Protein AF-A0A959M1G7-F1 (afdb_monomer_lite)

Sequence (359 aa):
MGYHQYTKCTSPANFIGSAAAQAIIGAAIGALPLVLGLVFGSLALGPGALAAMLIPVGALIAYCRWWLFDRLICLGQGKDVCTVGRLISVEPPDDKSGLDAFDTDYSINILLAPNDVGATQAEVEADGIQGHLIKNQQEIIDLGLDFSGYTAKIKEGEPDSAVIHAEFEGGGVFKLLQVALALLGYLTAALIAATIICAIPVVGWIACLIVSLIFAAIGFGILAMGMNNALKDTGNPNHVNANLGTLEVGKDLLVTKGTWVFDSAHSGYNEIHPVKHCQRIGKWSGSWQAAFDSIVDLVPANVTVDAAIFQKFWCDAIASAESPETQVNIKRPENQWVIHPVIDGCEPKEVEEPPPVPK

Foldseek 3Di:
DDADAQADADELVPAPDPVVLVVLVVQLLVLPVQLVCLLPPDPDFFLRSLVSNLSNLVSLLSNLCCVRYRQKYFDPNQDKDKFWFAWFDWDALCPDDDPSLLQQKTKTWGQGPPDDFQADLVRLLPPVACSVLWDDDPSCVVSVAFADADWGHLDPPTHIHGTAMAIRGWCLSVLLSVLSVVLSVLSVVLSVVLVVLCPDPPRSVVVRRVSNSVSSVVSVVSNVVSNVVSSPGHGDVCSLPVPQPDDDHRWFIKMWMATWIWGRPDSITIHGPHTNHMHGQGTDPPHVVVSQVVCCVVDPVPDDRDSNNSSCVVVVVVCVCPDPVNVVVCPAPLNVDPDDCVVSPSDRDDDPDPPDDDD

Radius of gyration: 26.82 Å; chains: 1; bounding box: 85×36×71 Å

pLDDT: mean 91.09, std 9.15, range [50.47, 98.75]

Structure (mmCIF, N/CA/C/O backbone):
data_AF-A0A959M1G7-F1
#
_entry.id   AF-A0A959M1G7-F1
#
loop_
_atom_site.group_PDB
_atom_site.id
_atom_site.type_symbol
_atom_site.label_atom_id
_atom_site.label_alt_id
_atom_site.label_comp_id
_atom_site.label_asym_id
_atom_site.label_entity_id
_atom_site.label_seq_id
_atom_site.pdbx_PDB_ins_code
_atom_site.Cartn_x
_atom_site.Cartn_y
_atom_site.Cartn_z
_atom_site.occupancy
_atom_site.B_iso_or_equiv
_atom_site.auth_seq_id
_atom_site.auth_comp_id
_atom_site.auth_asym_id
_atom_site.auth_atom_id
_atom_site.pdbx_PDB_model_num
ATOM 1 N N . MET A 1 1 ? -19.322 1.351 -5.635 1.00 53.75 1 MET A N 1
ATOM 2 C CA . MET A 1 1 ? -18.020 1.740 -5.057 1.00 53.75 1 MET A CA 1
ATOM 3 C C . MET A 1 1 ? -16.943 1.035 -5.858 1.00 53.75 1 MET A C 1
ATOM 5 O O . MET A 1 1 ? -17.166 -0.113 -6.226 1.00 53.75 1 MET A O 1
ATOM 9 N N . GLY A 1 2 ? -15.869 1.730 -6.226 1.00 80.75 2 GLY A N 1
ATOM 10 C CA . GLY A 1 2 ? -14.781 1.159 -7.017 1.00 80.75 2 GLY A CA 1
ATOM 11 C C . GLY A 1 2 ? -13.459 1.537 -6.376 1.00 80.75 2 GLY A C 1
ATOM 12 O O . GLY A 1 2 ? -13.138 2.711 -6.313 1.00 80.75 2 GLY A O 1
ATOM 13 N N . TYR A 1 3 ? -12.719 0.559 -5.874 1.00 91.06 3 TYR A N 1
ATOM 14 C CA . TYR A 1 3 ? -11.354 0.773 -5.408 1.00 91.06 3 TYR A CA 1
ATOM 15 C C . TYR A 1 3 ? -10.381 0.546 -6.569 1.00 91.06 3 TYR A C 1
ATOM 17 O O . TYR A 1 3 ? -10.700 -0.160 -7.533 1.00 91.06 3 TYR A O 1
ATOM 25 N N . HIS A 1 4 ? -9.198 1.145 -6.486 1.00 93.62 4 HIS A N 1
ATOM 26 C CA . HIS A 1 4 ? -8.100 0.803 -7.381 1.00 93.62 4 HIS A CA 1
ATOM 27 C C . HIS A 1 4 ? -7.288 -0.335 -6.779 1.00 93.62 4 HIS A C 1
ATOM 29 O O . HIS A 1 4 ? -7.136 -0.410 -5.563 1.00 93.62 4 HIS A O 1
ATOM 35 N N . GLN A 1 5 ? -6.824 -1.235 -7.644 1.00 95.88 5 GLN A N 1
ATOM 36 C CA . GLN A 1 5 ? -5.892 -2.279 -7.262 1.00 95.88 5 GLN A CA 1
ATOM 37 C C . GLN A 1 5 ? -4.888 -2.524 -8.383 1.00 95.88 5 GLN A C 1
ATOM 39 O O . GLN A 1 5 ? -5.258 -2.995 -9.464 1.00 95.88 5 GLN A O 1
ATOM 44 N N . TYR A 1 6 ? -3.625 -2.227 -8.115 1.00 97.06 6 TYR A N 1
ATOM 45 C CA . TYR A 1 6 ? -2.488 -2.468 -8.996 1.00 97.06 6 TYR A CA 1
ATOM 46 C C . TYR A 1 6 ? -1.535 -3.511 -8.398 1.00 97.06 6 TYR A C 1
ATOM 48 O O . TYR A 1 6 ? -0.969 -4.312 -9.151 1.00 97.06 6 TYR A O 1
ATOM 56 N N . THR A 1 7 ? -1.413 -3.552 -7.072 1.00 96.94 7 THR A N 1
ATOM 57 C CA . THR A 1 7 ? -0.617 -4.503 -6.315 1.00 96.94 7 THR A CA 1
ATOM 58 C C . THR A 1 7 ? -1.352 -5.830 -6.145 1.00 96.94 7 THR A C 1
ATOM 60 O O . THR A 1 7 ? -2.587 -5.947 -6.134 1.00 96.94 7 THR A O 1
ATOM 63 N N . LYS A 1 8 ? -0.560 -6.892 -6.034 1.00 96.94 8 LYS A N 1
ATOM 64 C CA . LYS A 1 8 ? -1.006 -8.227 -5.659 1.00 96.94 8 LYS A CA 1
ATOM 65 C C . LYS A 1 8 ? -0.056 -8.765 -4.614 1.00 96.94 8 LYS A C 1
ATOM 67 O O . LYS A 1 8 ? 1.157 -8.662 -4.768 1.00 96.94 8 LYS A O 1
ATOM 72 N N . CYS A 1 9 ? -0.623 -9.390 -3.595 1.00 97.06 9 CYS A N 1
ATOM 73 C CA . CYS A 1 9 ? 0.179 -10.158 -2.671 1.00 97.06 9 CYS A CA 1
ATOM 74 C C . CYS A 1 9 ? 0.585 -11.499 -3.302 1.00 97.06 9 CYS A C 1
ATOM 76 O O . CYS A 1 9 ? -0.163 -12.097 -4.085 1.00 97.06 9 CYS A O 1
ATOM 78 N N . THR A 1 10 ? 1.774 -11.970 -2.947 1.00 97.12 10 THR A N 1
ATOM 79 C CA . THR A 1 10 ? 2.270 -13.302 -3.271 1.00 97.12 10 THR A CA 1
ATOM 80 C C . THR A 1 10 ? 1.987 -14.256 -2.116 1.00 97.12 10 THR A C 1
ATOM 82 O O . THR A 1 10 ? 1.961 -13.871 -0.946 1.00 97.12 10 THR A O 1
ATOM 85 N N . SER A 1 11 ? 1.747 -15.529 -2.418 1.00 96.94 11 SER A N 1
ATOM 86 C CA . SER A 1 11 ? 1.652 -16.543 -1.365 1.00 96.94 11 SER A CA 1
ATOM 87 C C . SER A 1 11 ? 3.016 -16.717 -0.688 1.00 96.94 11 SER A C 1
ATOM 89 O O . SER A 1 11 ? 4.015 -16.682 -1.411 1.00 96.94 11 SER A O 1
ATOM 91 N N . PRO A 1 12 ? 3.084 -17.052 0.613 1.00 95.38 12 PRO A N 1
ATOM 92 C CA . PRO A 1 12 ? 4.353 -17.292 1.308 1.00 95.38 12 PRO A CA 1
ATOM 93 C C . PRO A 1 12 ? 5.319 -18.218 0.547 1.00 95.38 12 PRO A C 1
ATOM 95 O O . PRO A 1 12 ? 6.496 -17.914 0.404 1.00 95.38 12 PRO A O 1
ATOM 98 N N . ALA A 1 13 ? 4.808 -19.296 -0.060 1.00 95.06 13 ALA A N 1
ATOM 99 C CA . ALA A 1 13 ? 5.610 -20.256 -0.829 1.00 95.06 13 ALA A CA 1
ATOM 100 C C . ALA A 1 13 ? 6.269 -19.693 -2.108 1.00 95.06 13 ALA A C 1
ATOM 102 O O . ALA A 1 13 ? 7.203 -20.298 -2.627 1.00 95.06 13 ALA A O 1
ATOM 103 N N . ASN A 1 14 ? 5.773 -18.569 -2.628 1.00 95.56 14 ASN A N 1
ATOM 104 C CA . ASN A 1 14 ? 6.262 -17.919 -3.846 1.00 95.56 14 ASN A CA 1
ATOM 105 C C . ASN A 1 14 ? 7.051 -16.636 -3.542 1.00 95.56 14 ASN A C 1
ATOM 107 O O . ASN A 1 14 ? 7.439 -15.925 -4.467 1.00 95.56 14 ASN A O 1
ATOM 111 N N . PHE A 1 15 ? 7.276 -16.317 -2.265 1.00 95.44 15 PHE A N 1
ATOM 112 C CA . PHE A 1 15 ? 8.037 -15.140 -1.882 1.00 95.44 15 PHE A CA 1
ATOM 113 C C . PHE A 1 15 ? 9.518 -15.314 -2.252 1.00 95.44 15 PHE A C 1
ATOM 115 O O . PHE A 1 15 ? 10.167 -16.281 -1.854 1.00 95.44 15 PHE A O 1
ATOM 122 N N . ILE A 1 16 ? 10.066 -14.370 -3.021 1.00 91.62 16 ILE A N 1
ATOM 123 C CA . ILE A 1 16 ? 11.418 -14.473 -3.601 1.00 91.62 16 ILE A CA 1
ATOM 124 C C . ILE A 1 16 ? 12.557 -14.209 -2.596 1.00 91.62 16 ILE A C 1
ATOM 126 O O . ILE A 1 16 ? 13.728 -14.391 -2.932 1.00 91.62 16 ILE A O 1
ATOM 130 N N . GLY A 1 17 ? 12.226 -13.794 -1.370 1.00 88.44 17 GLY A N 1
ATOM 131 C CA . GLY A 1 17 ? 13.183 -13.522 -0.300 1.00 88.44 17 GLY A CA 1
ATOM 132 C C . GLY A 1 17 ? 13.749 -12.096 -0.308 1.00 88.44 17 GLY A C 1
ATOM 133 O O . GLY A 1 17 ? 13.865 -11.440 -1.346 1.00 88.44 17 GLY A O 1
ATOM 134 N N . SER A 1 18 ? 14.170 -11.628 0.870 1.00 82.25 18 SER A N 1
ATOM 135 C CA . SER A 1 18 ? 14.711 -10.276 1.076 1.00 82.25 18 SER A CA 1
ATOM 136 C C . SER A 1 18 ? 16.016 -10.025 0.311 1.00 82.25 18 SER A C 1
ATOM 138 O O . SER A 1 18 ? 16.230 -8.933 -0.204 1.00 82.25 18 SER A O 1
ATOM 140 N N . ALA A 1 19 ? 16.875 -11.038 0.150 1.00 84.31 19 ALA A N 1
ATOM 141 C CA . ALA A 1 19 ? 18.127 -10.900 -0.599 1.00 84.31 19 ALA A CA 1
ATOM 142 C C . ALA A 1 19 ? 17.894 -10.578 -2.087 1.00 84.31 19 ALA A C 1
ATOM 144 O O . ALA A 1 19 ? 18.585 -9.730 -2.656 1.00 84.31 19 ALA A O 1
ATOM 145 N N . ALA A 1 20 ? 16.904 -11.225 -2.713 1.00 85.50 20 ALA A N 1
ATOM 146 C CA . ALA A 1 20 ? 16.527 -10.936 -4.093 1.00 85.50 20 ALA A CA 1
ATOM 147 C C . ALA A 1 20 ? 15.926 -9.528 -4.214 1.00 85.50 20 ALA A C 1
ATOM 149 O O . ALA A 1 20 ? 16.310 -8.781 -5.114 1.00 85.50 20 ALA A O 1
ATOM 150 N N . ALA A 1 21 ? 15.064 -9.137 -3.269 1.00 84.94 21 ALA A N 1
ATOM 151 C CA . ALA A 1 21 ? 14.509 -7.787 -3.196 1.00 84.94 21 ALA A CA 1
ATOM 152 C C . ALA A 1 21 ? 15.612 -6.717 -3.109 1.00 84.94 21 ALA A C 1
ATOM 154 O O . ALA A 1 21 ? 15.640 -5.792 -3.918 1.00 84.94 21 ALA A O 1
ATOM 155 N N . GLN A 1 22 ? 16.588 -6.883 -2.210 1.00 84.75 22 GLN A N 1
ATOM 156 C CA . GLN A 1 22 ? 17.703 -5.942 -2.052 1.00 84.75 22 GLN A CA 1
ATOM 157 C C . GLN A 1 22 ? 18.576 -5.842 -3.310 1.00 84.75 22 GLN A C 1
ATOM 159 O O . GLN A 1 22 ? 18.997 -4.748 -3.688 1.00 84.75 22 GLN A O 1
ATOM 164 N N . ALA A 1 23 ? 18.813 -6.958 -4.007 1.00 86.38 23 ALA A N 1
ATOM 165 C CA . ALA A 1 23 ? 19.526 -6.940 -5.284 1.00 86.38 23 ALA A CA 1
ATOM 166 C C . ALA A 1 23 ? 18.755 -6.159 -6.366 1.00 86.38 23 ALA A C 1
ATOM 168 O O . ALA A 1 23 ? 19.356 -5.388 -7.115 1.00 86.38 23 ALA A O 1
ATOM 169 N N . ILE A 1 24 ? 17.429 -6.325 -6.427 1.00 86.00 24 ILE A N 1
ATOM 170 C CA . ILE A 1 24 ? 16.551 -5.607 -7.360 1.00 86.00 24 ILE A CA 1
ATOM 171 C C . ILE A 1 24 ? 16.543 -4.101 -7.055 1.00 86.00 24 ILE A C 1
ATOM 173 O O . ILE A 1 24 ? 16.745 -3.292 -7.963 1.00 86.00 24 ILE A O 1
ATOM 177 N N . ILE A 1 25 ? 16.369 -3.723 -5.785 1.00 82.44 25 ILE A N 1
ATOM 178 C CA . ILE A 1 25 ? 16.374 -2.323 -5.334 1.00 82.44 25 ILE A CA 1
ATOM 179 C C . ILE A 1 25 ? 17.728 -1.675 -5.636 1.00 82.44 25 ILE A C 1
ATOM 181 O O . ILE A 1 25 ? 17.787 -0.622 -6.273 1.00 82.44 25 ILE A O 1
ATOM 185 N N . GLY A 1 26 ? 18.830 -2.328 -5.251 1.00 82.81 26 GLY A N 1
ATOM 186 C CA . GLY A 1 26 ? 20.182 -1.831 -5.502 1.00 82.81 26 GLY A CA 1
ATOM 187 C C . GLY A 1 26 ? 20.466 -1.620 -6.992 1.00 82.81 26 GLY A C 1
ATOM 188 O O . GLY A 1 26 ? 21.041 -0.598 -7.376 1.00 82.81 26 GLY A O 1
ATOM 189 N N . ALA A 1 27 ? 20.003 -2.537 -7.849 1.00 82.94 27 ALA A N 1
ATOM 190 C CA . ALA A 1 27 ? 20.113 -2.390 -9.297 1.00 82.94 27 ALA A CA 1
ATOM 191 C C . ALA A 1 27 ? 19.314 -1.185 -9.825 1.00 82.94 27 ALA A C 1
ATOM 193 O O . ALA A 1 27 ? 19.824 -0.445 -10.666 1.00 82.94 27 ALA A O 1
ATOM 194 N N . ALA A 1 28 ? 18.095 -0.953 -9.329 1.00 80.69 28 ALA A N 1
ATOM 195 C CA . ALA A 1 28 ? 17.258 0.172 -9.748 1.00 80.69 28 ALA A CA 1
ATOM 196 C C . ALA A 1 28 ? 17.811 1.534 -9.290 1.00 80.69 28 ALA A C 1
ATOM 198 O O . ALA A 1 28 ? 17.838 2.484 -10.076 1.00 80.69 28 ALA A O 1
ATOM 199 N N . ILE A 1 29 ? 18.325 1.626 -8.059 1.00 81.38 29 ILE A N 1
ATOM 200 C CA . ILE A 1 29 ? 18.968 2.846 -7.546 1.00 81.38 29 ILE A CA 1
ATOM 201 C C . ILE A 1 29 ? 20.219 3.179 -8.372 1.00 81.38 29 ILE A C 1
ATOM 203 O O . ILE A 1 29 ? 20.402 4.323 -8.787 1.00 81.38 29 ILE A O 1
ATOM 207 N N . GLY A 1 30 ? 21.064 2.182 -8.665 1.00 77.19 30 GLY A N 1
ATOM 208 C CA . GLY A 1 30 ? 22.265 2.373 -9.486 1.00 77.19 30 GLY A CA 1
ATOM 209 C C . GLY A 1 30 ? 21.969 2.690 -10.959 1.00 77.19 30 GLY A C 1
ATOM 210 O O . GLY A 1 30 ? 22.767 3.348 -11.626 1.00 77.19 30 GLY A O 1
ATOM 211 N N . ALA A 1 31 ? 20.814 2.258 -11.465 1.00 74.38 31 ALA A N 1
ATOM 212 C CA . ALA A 1 31 ? 20.396 2.415 -12.853 1.00 74.38 31 ALA A CA 1
ATOM 213 C C . ALA A 1 31 ? 20.058 3.865 -13.243 1.00 74.38 31 ALA A C 1
ATOM 215 O O . ALA A 1 31 ? 20.428 4.310 -14.332 1.00 74.38 31 ALA A O 1
ATOM 216 N N . LEU A 1 32 ? 19.381 4.615 -12.369 1.00 66.88 32 LEU A N 1
ATOM 217 C CA . LEU A 1 32 ? 18.901 5.978 -12.648 1.00 66.88 32 LEU A CA 1
ATOM 218 C C . LEU A 1 32 ? 20.031 6.975 -12.993 1.00 66.88 32 LEU A C 1
ATOM 220 O O . LEU A 1 32 ? 19.949 7.625 -14.042 1.00 66.88 32 LEU A O 1
ATOM 224 N N . PRO A 1 33 ? 21.123 7.070 -12.206 1.00 69.06 33 PRO A N 1
ATOM 225 C CA . PRO A 1 33 ? 22.275 7.903 -12.555 1.00 69.06 33 PRO A CA 1
ATOM 226 C C . PRO A 1 33 ? 22.983 7.440 -13.830 1.00 69.06 33 PRO A C 1
ATOM 228 O O . PRO A 1 33 ? 23.560 8.255 -14.545 1.00 69.06 33 PRO A O 1
ATOM 231 N N . LEU A 1 34 ? 22.934 6.139 -14.133 1.00 68.19 34 LEU A N 1
ATOM 232 C CA . LEU A 1 34 ? 23.585 5.537 -15.296 1.00 68.19 34 LEU A CA 1
ATOM 233 C C . LEU A 1 34 ? 22.878 5.915 -16.603 1.00 68.19 34 LEU A C 1
ATOM 235 O O . LEU A 1 34 ? 23.552 6.219 -17.582 1.00 68.19 34 LEU A O 1
ATOM 239 N N . VAL A 1 35 ? 21.541 5.993 -16.611 1.00 65.94 35 VAL A N 1
ATOM 240 C CA . VAL A 1 35 ? 20.778 6.522 -17.761 1.00 65.94 35 VAL A CA 1
ATOM 241 C C . VAL A 1 35 ? 21.189 7.963 -18.060 1.00 65.94 35 VAL A C 1
ATOM 243 O O . VAL A 1 35 ? 21.463 8.299 -19.209 1.00 65.94 35 VAL A O 1
ATOM 246 N N . LEU A 1 36 ? 21.289 8.803 -17.026 1.00 63.56 36 LEU A N 1
ATOM 247 C CA . LEU A 1 36 ? 21.729 10.193 -17.163 1.00 63.56 36 LEU A CA 1
ATOM 248 C C . LEU A 1 36 ? 23.192 10.272 -17.626 1.00 63.56 36 LEU A C 1
ATOM 250 O O . LEU A 1 36 ? 23.520 11.003 -18.559 1.00 63.56 36 LEU A O 1
ATOM 254 N N . GLY A 1 37 ? 24.069 9.470 -17.023 1.00 64.38 37 GLY A N 1
ATOM 255 C CA . GLY A 1 37 ? 25.490 9.414 -17.347 1.00 64.38 37 GLY A CA 1
ATOM 256 C C . GLY A 1 37 ? 25.788 8.901 -18.755 1.00 64.38 37 GLY A C 1
ATOM 257 O O . GLY A 1 37 ? 26.757 9.347 -19.348 1.00 64.38 37 GLY A O 1
ATOM 258 N N . LEU A 1 38 ? 24.966 8.021 -19.331 1.00 65.75 38 LEU A N 1
ATOM 259 C CA . LEU A 1 38 ? 25.161 7.501 -20.693 1.00 65.75 38 LEU A CA 1
ATOM 260 C C . LEU A 1 38 ? 24.710 8.477 -21.787 1.00 65.75 38 LEU A C 1
ATOM 262 O O . LEU A 1 38 ? 25.245 8.440 -22.892 1.00 65.75 38 LEU A O 1
ATOM 266 N N . VAL A 1 39 ? 23.753 9.361 -21.493 1.00 60.62 39 VAL A N 1
ATOM 267 C CA . VAL A 1 39 ? 23.307 10.398 -22.439 1.00 60.62 39 VAL A CA 1
ATOM 268 C C . VAL A 1 39 ? 24.328 11.539 -22.528 1.00 60.62 39 VAL A C 1
ATOM 270 O O . VAL A 1 39 ? 24.517 12.112 -23.601 1.00 60.62 39 VAL A O 1
ATOM 273 N N . PHE A 1 40 ? 25.012 11.853 -21.422 1.00 61.88 40 PHE A N 1
ATOM 274 C CA . PHE A 1 40 ? 25.916 13.009 -21.327 1.00 61.88 40 PHE A CA 1
ATOM 275 C C . PHE A 1 40 ? 27.406 12.653 -21.163 1.00 61.88 40 PHE A C 1
ATOM 277 O O . PHE A 1 40 ? 28.266 13.515 -21.342 1.00 61.88 40 PHE A O 1
ATOM 284 N N . GLY A 1 41 ? 27.731 11.401 -20.834 1.00 56.56 41 GLY A N 1
ATOM 285 C CA . GLY A 1 41 ? 29.079 10.888 -20.590 1.00 56.56 41 GLY A CA 1
ATOM 286 C C . GLY A 1 41 ? 29.572 10.012 -21.742 1.00 56.56 41 GLY A C 1
ATOM 287 O O . GLY A 1 41 ? 28.995 8.990 -22.091 1.00 56.56 41 GLY A O 1
ATOM 288 N N . SER A 1 42 ? 30.687 10.425 -22.325 1.00 52.47 42 SER A N 1
ATOM 289 C CA . SER A 1 42 ? 31.290 10.032 -23.604 1.00 52.47 42 SER A CA 1
ATOM 290 C C . SER A 1 42 ? 31.744 8.567 -23.800 1.00 52.47 42 SER A C 1
ATOM 292 O O . SER A 1 42 ? 32.527 8.308 -24.713 1.00 52.47 42 SER A O 1
ATOM 294 N N . LEU A 1 43 ? 31.309 7.595 -22.990 1.00 50.47 43 LEU A N 1
ATOM 295 C CA . LEU A 1 43 ? 31.913 6.247 -22.974 1.00 50.47 43 LEU A CA 1
ATOM 296 C C . LEU A 1 43 ? 31.294 5.232 -23.951 1.00 50.47 43 LEU A C 1
ATOM 298 O O . LEU A 1 43 ? 31.930 4.224 -24.253 1.00 50.47 43 LEU A O 1
ATOM 302 N N . ALA A 1 44 ? 30.112 5.503 -24.508 1.00 56.09 44 ALA A N 1
ATOM 303 C CA . ALA A 1 44 ? 29.539 4.716 -25.597 1.00 56.09 44 ALA A CA 1
ATOM 304 C C . ALA A 1 44 ? 28.945 5.662 -26.647 1.00 56.09 44 ALA A C 1
ATOM 306 O O . ALA A 1 44 ? 28.028 6.420 -26.357 1.00 56.09 44 ALA A O 1
ATOM 307 N N . LEU A 1 45 ? 29.475 5.643 -27.869 1.00 67.44 45 LEU A N 1
ATOM 308 C CA . LEU A 1 45 ? 28.909 6.374 -29.004 1.00 67.44 45 LEU A CA 1
ATOM 309 C C . LEU A 1 45 ? 28.173 5.396 -29.930 1.00 67.44 45 LEU A C 1
ATOM 311 O O . LEU A 1 45 ? 28.570 4.237 -30.072 1.00 67.44 45 LEU A O 1
ATOM 315 N N . GLY A 1 46 ? 27.099 5.860 -30.572 1.00 75.69 46 GLY A N 1
ATOM 316 C CA . GLY A 1 46 ? 26.314 5.048 -31.505 1.00 75.69 46 GLY A CA 1
ATOM 317 C C . GLY A 1 46 ? 25.428 3.989 -30.816 1.00 75.69 46 GLY A C 1
ATOM 318 O O . GLY A 1 46 ? 24.966 4.214 -29.696 1.00 75.69 46 GLY A O 1
ATOM 319 N N . PRO A 1 47 ? 25.187 2.822 -31.447 1.00 82.62 47 PRO A N 1
ATOM 320 C CA . PRO A 1 47 ? 24.251 1.805 -30.954 1.00 82.62 47 PRO A CA 1
ATOM 321 C C . PRO A 1 47 ? 24.615 1.241 -29.576 1.00 82.62 47 PRO A C 1
ATOM 323 O O . PRO A 1 47 ? 23.738 0.814 -28.830 1.00 82.62 47 PRO A O 1
ATOM 326 N N . GLY A 1 48 ? 25.900 1.281 -29.204 1.00 82.62 48 GLY A N 1
ATOM 327 C CA . GLY A 1 48 ? 26.360 0.861 -27.879 1.00 82.62 48 GLY A CA 1
ATOM 328 C C . GLY A 1 48 ? 25.723 1.665 -26.741 1.00 82.62 48 GLY A C 1
ATOM 329 O O . GLY A 1 48 ? 25.421 1.089 -25.701 1.00 82.62 48 GLY A O 1
ATOM 330 N N . ALA A 1 49 ? 25.444 2.958 -26.950 1.00 82.06 49 ALA A N 1
ATOM 331 C CA . ALA A 1 49 ? 24.766 3.795 -25.957 1.00 82.06 49 ALA A CA 1
ATOM 332 C C . ALA A 1 49 ? 23.321 3.334 -25.724 1.00 82.06 49 ALA A C 1
ATOM 334 O O . ALA A 1 49 ? 22.888 3.178 -24.585 1.00 82.06 49 ALA A O 1
ATOM 335 N N . LEU A 1 50 ? 22.593 3.045 -26.808 1.00 86.25 50 LEU A N 1
ATOM 336 C CA . LEU A 1 50 ? 21.217 2.548 -26.743 1.00 86.25 50 LEU A CA 1
ATOM 337 C C . LEU A 1 50 ? 21.154 1.174 -26.070 1.00 86.25 50 LEU A C 1
ATOM 339 O O . LEU A 1 50 ? 20.290 0.945 -25.229 1.00 86.25 50 LEU A O 1
ATOM 343 N N . ALA A 1 51 ? 22.099 0.283 -26.386 1.00 87.88 51 ALA A N 1
ATOM 344 C CA . ALA A 1 51 ? 22.204 -1.017 -25.729 1.00 87.88 51 ALA A CA 1
ATOM 345 C C . ALA A 1 51 ? 22.494 -0.873 -24.226 1.00 87.88 51 ALA A C 1
ATOM 347 O O . ALA A 1 51 ? 21.878 -1.556 -23.410 1.00 87.88 51 ALA A O 1
ATOM 348 N N . ALA A 1 52 ? 23.379 0.053 -23.848 1.00 85.25 52 ALA A N 1
ATOM 349 C CA . ALA A 1 52 ? 23.696 0.326 -22.451 1.00 85.25 52 ALA A CA 1
ATOM 350 C C . ALA A 1 52 ? 22.491 0.876 -21.664 1.00 85.25 52 ALA A C 1
ATOM 352 O O . ALA A 1 52 ? 22.353 0.552 -20.489 1.00 85.25 52 ALA A O 1
ATOM 353 N N . MET A 1 53 ? 21.584 1.629 -22.303 1.00 86.31 53 MET A N 1
ATOM 354 C CA . MET A 1 53 ? 20.336 2.104 -21.683 1.00 86.31 53 MET A CA 1
ATOM 355 C C . MET A 1 53 ? 19.308 0.989 -21.421 1.00 86.31 53 MET A C 1
ATOM 357 O O . MET A 1 53 ? 18.433 1.166 -20.577 1.00 86.31 53 MET A O 1
ATOM 361 N N . LEU A 1 54 ? 19.395 -0.171 -22.083 1.00 90.50 54 LEU A N 1
ATOM 362 C CA . LEU A 1 54 ? 18.466 -1.284 -21.831 1.00 90.50 54 LEU A CA 1
ATOM 363 C C . LEU A 1 54 ? 18.659 -1.899 -20.437 1.00 90.50 54 LEU A C 1
ATOM 365 O O . LEU A 1 54 ? 17.688 -2.333 -19.823 1.00 90.50 54 LEU A O 1
ATOM 369 N N . ILE A 1 55 ? 19.893 -1.905 -19.924 1.00 89.25 55 ILE A N 1
ATOM 370 C CA . ILE A 1 55 ? 20.236 -2.446 -18.600 1.00 89.25 55 ILE A CA 1
ATOM 371 C C . ILE A 1 55 ? 19.481 -1.714 -17.476 1.00 89.25 55 ILE A C 1
ATOM 373 O O . ILE A 1 55 ? 18.752 -2.373 -16.732 1.00 89.25 55 ILE A O 1
ATOM 377 N N . PRO A 1 56 ? 19.591 -0.377 -17.338 1.00 87.88 56 PRO A N 1
ATOM 378 C CA . PRO A 1 56 ? 18.882 0.343 -16.291 1.00 87.88 56 PRO A CA 1
ATOM 379 C C . PRO A 1 56 ? 17.357 0.295 -16.449 1.00 87.88 56 PRO A C 1
ATOM 381 O O . PRO A 1 56 ? 16.647 0.243 -15.448 1.00 87.88 56 PRO A O 1
ATOM 384 N N . VAL A 1 57 ? 16.835 0.241 -17.680 1.00 91.12 57 VAL A N 1
ATOM 385 C CA . VAL A 1 57 ? 15.392 0.048 -17.913 1.00 91.12 57 VAL A CA 1
ATOM 386 C C . VAL A 1 57 ? 14.937 -1.336 -17.449 1.00 91.12 57 VAL A C 1
ATOM 388 O O . VAL A 1 57 ? 13.894 -1.455 -16.811 1.00 91.12 57 VAL A O 1
ATOM 391 N N . GLY A 1 58 ? 15.731 -2.378 -17.704 1.00 93.62 58 GLY A N 1
ATOM 392 C CA . GLY A 1 58 ? 15.475 -3.722 -17.188 1.00 93.62 58 GLY A CA 1
ATOM 393 C C . GLY A 1 58 ? 15.459 -3.769 -15.658 1.00 93.62 58 GLY A C 1
ATOM 394 O O . GLY A 1 58 ? 14.552 -4.365 -15.080 1.00 93.62 58 GLY A O 1
ATOM 395 N N . ALA A 1 59 ? 16.405 -3.087 -15.003 1.00 91.25 59 ALA A N 1
ATOM 396 C CA . ALA A 1 59 ? 16.433 -2.965 -13.545 1.00 91.25 59 ALA A CA 1
ATOM 397 C C . ALA A 1 59 ? 15.188 -2.243 -13.000 1.00 91.25 59 ALA A C 1
ATOM 399 O O . ALA A 1 59 ? 14.578 -2.709 -12.041 1.00 91.25 59 ALA A O 1
ATOM 400 N N . LEU A 1 60 ? 14.758 -1.158 -13.654 1.00 91.25 60 LEU A N 1
ATOM 401 C CA . LEU A 1 60 ? 13.541 -0.432 -13.287 1.00 91.25 60 LEU A CA 1
ATOM 402 C C . LEU A 1 60 ? 12.280 -1.299 -13.431 1.00 91.25 60 LEU A C 1
ATOM 404 O O . LEU A 1 60 ? 11.424 -1.290 -12.549 1.00 91.25 60 LEU A O 1
ATOM 408 N N . ILE A 1 61 ? 12.172 -2.084 -14.510 1.00 95.19 61 ILE A N 1
ATOM 409 C CA . ILE A 1 61 ? 11.066 -3.036 -14.705 1.00 95.19 61 ILE A CA 1
ATOM 410 C C . ILE A 1 61 ? 11.069 -4.093 -13.600 1.00 95.19 61 ILE A C 1
ATOM 412 O O . ILE A 1 61 ? 10.009 -4.396 -13.055 1.00 95.19 61 ILE A O 1
ATOM 416 N N . ALA A 1 62 ? 12.236 -4.652 -13.268 1.00 94.69 62 ALA A N 1
ATOM 417 C CA . ALA A 1 62 ? 12.361 -5.637 -12.198 1.00 94.69 62 ALA A CA 1
ATOM 418 C C . ALA A 1 62 ? 11.909 -5.058 -10.850 1.00 94.69 62 ALA A C 1
ATOM 420 O O . ALA A 1 62 ? 11.119 -5.697 -10.161 1.00 94.69 62 ALA A O 1
ATOM 421 N N . TYR A 1 63 ? 12.326 -3.829 -10.528 1.00 94.38 63 TYR A N 1
ATOM 422 C CA . TYR A 1 63 ? 11.883 -3.117 -9.328 1.00 94.38 63 TYR A CA 1
ATOM 423 C C . TYR A 1 63 ? 10.371 -2.920 -9.294 1.00 94.38 63 TYR A C 1
ATOM 425 O O . TYR A 1 63 ? 9.733 -3.325 -8.327 1.00 94.38 63 TYR A O 1
ATOM 433 N N . CYS A 1 64 ? 9.773 -2.388 -10.364 1.00 95.88 64 CYS A N 1
ATOM 434 C CA . CYS A 1 64 ? 8.330 -2.157 -10.374 1.00 95.88 64 CYS A CA 1
ATOM 435 C C . CYS A 1 64 ? 7.543 -3.472 -10.278 1.00 95.88 64 CYS A C 1
ATOM 437 O O . CYS A 1 64 ? 6.499 -3.521 -9.639 1.00 95.88 64 CYS A O 1
ATOM 439 N N . ARG A 1 65 ? 8.026 -4.554 -10.904 1.00 96.69 65 ARG A N 1
ATOM 440 C CA . ARG A 1 65 ? 7.383 -5.871 -10.795 1.00 96.69 65 ARG A CA 1
ATOM 441 C C . ARG A 1 65 ? 7.475 -6.438 -9.385 1.00 96.69 65 ARG A C 1
ATOM 443 O O . ARG A 1 65 ? 6.467 -6.929 -8.895 1.00 96.69 65 ARG A O 1
ATOM 450 N N . TRP A 1 66 ? 8.647 -6.350 -8.759 1.00 95.50 66 TRP A N 1
ATOM 451 C CA . TRP A 1 66 ? 8.821 -6.770 -7.373 1.00 95.50 66 TRP A CA 1
ATOM 452 C C . TRP A 1 66 ? 7.871 -5.995 -6.454 1.00 95.50 66 TRP A C 1
ATOM 454 O O . TRP A 1 66 ? 7.099 -6.607 -5.720 1.00 95.50 66 TRP A O 1
ATOM 464 N N . TRP A 1 67 ? 7.854 -4.666 -6.573 1.00 95.12 67 TRP A N 1
ATOM 465 C CA . TRP A 1 67 ? 6.984 -3.792 -5.790 1.00 95.12 67 TRP A CA 1
ATOM 466 C C . TRP A 1 67 ? 5.504 -4.158 -5.938 1.00 95.12 67 TRP A C 1
ATOM 468 O O . TRP A 1 67 ? 4.791 -4.302 -4.951 1.00 95.12 67 TRP A O 1
ATOM 478 N N . LEU A 1 68 ? 5.043 -4.350 -7.178 1.00 96.50 68 LEU A N 1
ATOM 479 C CA . LEU A 1 68 ? 3.631 -4.595 -7.466 1.00 96.50 68 LEU A CA 1
ATOM 480 C C . LEU A 1 68 ? 3.179 -6.026 -7.160 1.00 96.50 68 LEU A C 1
ATOM 482 O O . LEU A 1 68 ? 1.992 -6.228 -6.933 1.00 96.50 68 LEU A O 1
ATOM 486 N N . PHE A 1 69 ? 4.057 -7.030 -7.220 1.00 96.69 69 PHE A N 1
ATOM 487 C CA . PHE A 1 69 ? 3.609 -8.431 -7.262 1.00 96.69 69 PHE A CA 1
ATOM 488 C C . PHE A 1 69 ? 4.295 -9.377 -6.273 1.00 96.69 69 PHE A C 1
ATOM 490 O O . PHE A 1 69 ? 3.774 -10.468 -6.057 1.00 96.69 69 PHE A O 1
ATOM 497 N N . ASP A 1 70 ? 5.429 -8.989 -5.689 1.00 95.12 70 ASP A N 1
ATOM 498 C CA . ASP A 1 70 ? 6.236 -9.878 -4.841 1.00 95.12 70 ASP A CA 1
ATOM 499 C C . ASP A 1 70 ? 6.526 -9.297 -3.448 1.00 95.12 70 ASP A C 1
ATOM 501 O O . ASP A 1 70 ? 6.834 -10.056 -2.531 1.00 95.12 70 ASP A O 1
ATOM 505 N N . ARG A 1 71 ? 6.431 -7.971 -3.273 1.00 94.88 71 ARG A N 1
ATOM 506 C CA . ARG A 1 71 ? 6.672 -7.275 -1.998 1.00 94.88 71 ARG A CA 1
ATOM 507 C C . ARG A 1 71 ? 5.685 -7.696 -0.910 1.00 94.88 71 ARG A C 1
ATOM 509 O O . ARG A 1 71 ? 6.091 -7.957 0.221 1.00 94.88 71 ARG A O 1
ATOM 516 N N . LEU A 1 72 ? 4.400 -7.727 -1.245 1.00 97.00 72 LEU A N 1
ATOM 517 C CA . LEU A 1 72 ? 3.331 -7.993 -0.288 1.00 97.00 72 LEU A CA 1
ATOM 518 C C . LEU A 1 72 ? 3.108 -9.498 -0.155 1.00 97.00 72 LEU A C 1
ATOM 520 O O . LEU A 1 72 ? 2.945 -10.188 -1.159 1.00 97.00 72 LEU A O 1
ATOM 524 N N . ILE A 1 73 ? 3.046 -10.015 1.068 1.00 97.75 73 ILE A N 1
ATOM 525 C CA . ILE A 1 73 ? 2.795 -11.437 1.334 1.00 97.75 73 ILE A CA 1
ATOM 526 C C . ILE A 1 73 ? 1.354 -11.605 1.804 1.00 97.75 73 ILE A C 1
ATOM 528 O O . ILE A 1 73 ? 0.915 -10.931 2.730 1.00 97.75 73 ILE A O 1
ATOM 532 N N . CYS A 1 74 ? 0.601 -12.502 1.168 1.00 98.06 74 CYS A N 1
ATOM 533 C CA . CYS A 1 74 ? -0.797 -12.724 1.518 1.00 98.06 74 CYS A CA 1
ATOM 534 C C . CYS A 1 74 ? -0.909 -13.377 2.901 1.00 98.06 74 CYS A C 1
ATOM 536 O O . CYS A 1 74 ? -0.441 -14.502 3.089 1.00 98.06 74 CYS A O 1
ATOM 538 N N . LEU A 1 75 ? -1.621 -12.730 3.822 1.00 97.19 75 LEU A N 1
ATOM 539 C CA . LEU A 1 75 ? -2.001 -13.307 5.110 1.00 97.19 75 LEU A CA 1
ATOM 540 C C . LEU A 1 75 ? -3.422 -13.866 5.027 1.00 97.19 75 LEU A C 1
ATOM 542 O O . LEU A 1 75 ? -4.222 -13.452 4.186 1.00 97.19 75 LEU A O 1
ATOM 546 N N . GLY A 1 76 ? -3.746 -14.873 5.844 1.00 93.81 76 GLY A N 1
ATOM 547 C CA . GLY A 1 76 ? -5.091 -15.464 5.850 1.00 93.81 76 GLY A CA 1
ATOM 548 C C . GLY A 1 76 ? -5.557 -15.969 4.475 1.00 93.81 76 GLY A C 1
ATOM 549 O O . GLY A 1 76 ? -6.753 -15.942 4.180 1.00 93.81 76 GLY A O 1
ATOM 550 N N . GLN A 1 77 ? -4.619 -16.411 3.625 1.00 91.56 77 GLN A N 1
ATOM 551 C CA . GLN A 1 77 ? -4.843 -16.813 2.225 1.00 91.56 77 GLN A CA 1
ATOM 552 C C . GLN A 1 77 ? -5.282 -15.666 1.291 1.00 91.56 77 GLN A C 1
ATOM 554 O O . GLN A 1 77 ? -5.969 -15.909 0.301 1.00 91.56 77 GLN A O 1
ATOM 559 N N . GLY A 1 78 ? -4.901 -14.422 1.596 1.00 91.94 78 GLY A N 1
ATOM 560 C CA . GLY A 1 78 ? -5.239 -13.245 0.786 1.00 91.94 78 GLY A CA 1
ATOM 561 C C . GLY A 1 78 ? -6.716 -12.865 0.875 1.00 91.94 78 GLY A C 1
ATOM 562 O O . GLY A 1 78 ? -7.266 -12.275 -0.053 1.00 91.94 78 GLY A O 1
ATOM 563 N N . LYS A 1 79 ? -7.379 -13.261 1.966 1.00 94.12 79 LYS A N 1
ATOM 564 C CA . LYS A 1 79 ? -8.767 -12.889 2.231 1.00 94.12 79 LYS A CA 1
ATOM 565 C C . LYS A 1 79 ? -8.845 -11.450 2.713 1.00 94.12 79 LYS A C 1
ATOM 567 O O . LYS A 1 79 ? -7.926 -10.931 3.347 1.00 94.12 79 LYS A O 1
ATOM 572 N N . ASP A 1 80 ? -9.994 -10.847 2.448 1.00 97.62 80 ASP A N 1
ATOM 573 C CA . ASP A 1 80 ? -10.300 -9.545 3.010 1.00 97.62 80 ASP A CA 1
ATOM 574 C C . ASP A 1 80 ? -10.623 -9.675 4.495 1.00 97.62 80 ASP A C 1
ATOM 576 O O . ASP A 1 80 ? -11.412 -10.535 4.895 1.00 97.62 80 ASP A O 1
ATOM 580 N N . VAL A 1 81 ? -10.045 -8.787 5.294 1.00 98.12 81 VAL A N 1
ATOM 581 C CA . VAL A 1 81 ? -10.348 -8.634 6.719 1.00 98.12 81 VAL A CA 1
ATOM 582 C C . VAL A 1 81 ? -11.065 -7.315 6.943 1.00 98.12 81 VAL A C 1
ATOM 584 O O . VAL A 1 81 ? -10.904 -6.378 6.164 1.00 98.12 81 VAL A O 1
ATOM 587 N N . CYS A 1 82 ? -11.878 -7.258 7.993 1.00 98.38 82 CYS A N 1
ATOM 588 C CA . CYS A 1 82 ? -12.589 -6.058 8.405 1.00 98.38 82 CYS A CA 1
ATOM 589 C C . CYS A 1 82 ? -12.100 -5.618 9.784 1.00 98.38 82 CYS A C 1
ATOM 591 O O . CYS A 1 82 ? -12.036 -6.432 10.709 1.00 98.38 82 CYS A O 1
ATOM 593 N N . THR A 1 83 ? -11.789 -4.333 9.909 1.00 98.25 83 THR A N 1
ATOM 594 C CA . THR A 1 83 ? -11.341 -3.713 11.151 1.00 98.25 83 THR A CA 1
ATOM 595 C C . THR A 1 83 ? -12.197 -2.529 11.525 1.00 98.25 83 THR A C 1
ATOM 597 O O . THR A 1 83 ? -12.637 -1.765 10.668 1.00 98.25 83 THR A O 1
ATOM 600 N N . VAL A 1 84 ? -12.385 -2.352 12.826 1.00 98.62 84 VAL A N 1
ATOM 601 C CA . VAL A 1 84 ? -13.059 -1.204 13.417 1.00 98.62 84 VAL A CA 1
ATOM 602 C C . VAL A 1 84 ? -12.116 -0.537 14.403 1.00 98.62 84 VAL A C 1
ATOM 604 O O . VAL A 1 84 ? -11.539 -1.194 15.273 1.00 98.62 84 VAL A O 1
ATOM 607 N N . GLY A 1 85 ? -11.966 0.777 14.297 1.00 98.50 85 GLY A N 1
ATOM 608 C CA . GLY A 1 85 ? -11.050 1.490 15.170 1.00 98.50 85 GLY A CA 1
ATOM 609 C C . GLY A 1 85 ? -11.111 3.003 15.049 1.00 98.50 85 GLY A C 1
ATOM 610 O O . GLY A 1 85 ? -11.962 3.572 14.364 1.00 98.50 85 GLY A O 1
ATOM 611 N N . ARG A 1 86 ? -10.200 3.659 15.762 1.00 98.56 86 ARG A N 1
ATOM 612 C CA . ARG A 1 86 ? -10.049 5.112 15.787 1.00 98.56 86 ARG A CA 1
ATOM 613 C C . ARG A 1 86 ? -8.896 5.521 14.882 1.00 98.56 86 ARG A C 1
ATOM 615 O O . ARG A 1 86 ? -7.811 4.956 14.977 1.00 98.56 86 ARG A O 1
ATOM 622 N N . LEU A 1 87 ? -9.118 6.522 14.036 1.00 98.69 87 LEU A N 1
ATOM 623 C CA . LEU A 1 87 ? -8.072 7.075 13.180 1.00 98.69 87 LEU A CA 1
ATOM 624 C C . LEU A 1 87 ? -7.008 7.787 14.028 1.00 98.69 87 LEU A C 1
ATOM 626 O O . LEU A 1 87 ? -7.324 8.763 14.712 1.00 98.69 87 LEU A O 1
ATOM 630 N N . ILE A 1 88 ? -5.760 7.324 13.965 1.00 98.44 88 ILE A N 1
ATOM 631 C CA . ILE A 1 88 ? -4.630 7.867 14.733 1.00 98.44 88 ILE A CA 1
ATOM 632 C C . ILE A 1 88 ? -3.724 8.743 13.889 1.00 98.44 88 ILE A C 1
ATOM 634 O O . ILE A 1 88 ? -3.277 9.766 14.382 1.00 98.44 88 ILE A O 1
ATOM 638 N N . SER A 1 89 ? -3.473 8.406 12.632 1.00 98.12 89 SER A N 1
ATOM 639 C CA . SER A 1 89 ? -2.722 9.289 11.744 1.00 98.12 89 SER A CA 1
ATOM 640 C C . SER A 1 89 ? -3.104 9.056 10.290 1.00 98.12 89 SER A C 1
ATOM 642 O O . SER A 1 89 ? -3.765 8.073 9.943 1.00 98.12 89 SER A O 1
ATOM 644 N N . VAL A 1 90 ? -2.717 10.021 9.466 1.00 97.12 90 VAL A N 1
ATOM 645 C CA . VAL A 1 90 ? -2.858 10.019 8.015 1.00 97.12 90 VAL A CA 1
ATOM 646 C C . VAL A 1 90 ? -1.477 10.304 7.446 1.00 97.12 90 VAL A C 1
ATOM 648 O O . VAL A 1 90 ? -0.826 11.249 7.889 1.00 97.12 90 VAL A O 1
ATOM 651 N N . GLU A 1 91 ? -1.076 9.521 6.457 1.00 94.81 91 GLU A N 1
ATOM 652 C CA . GLU A 1 91 ? 0.179 9.662 5.725 1.00 94.81 91 GLU A CA 1
ATOM 653 C C . GLU A 1 91 ? -0.158 9.943 4.257 1.00 94.81 91 GLU A C 1
ATOM 655 O O . GLU A 1 91 ? -0.557 9.036 3.521 1.00 94.81 91 GLU A O 1
ATOM 660 N N . PRO A 1 92 ? -0.109 11.218 3.831 1.00 90.31 92 PRO A N 1
ATOM 661 C CA . PRO A 1 92 ? -0.351 11.560 2.442 1.00 90.31 92 PRO A CA 1
ATOM 662 C C . PRO A 1 92 ? 0.826 11.107 1.558 1.00 90.31 92 PRO A C 1
ATOM 664 O O . PRO A 1 92 ? 1.958 10.997 2.029 1.00 90.31 92 PRO A O 1
ATOM 667 N N . PRO A 1 93 ? 0.594 10.929 0.249 1.00 87.25 93 PRO A N 1
ATOM 668 C CA . PRO A 1 93 ? 1.622 10.452 -0.680 1.00 87.25 93 PRO A CA 1
ATOM 669 C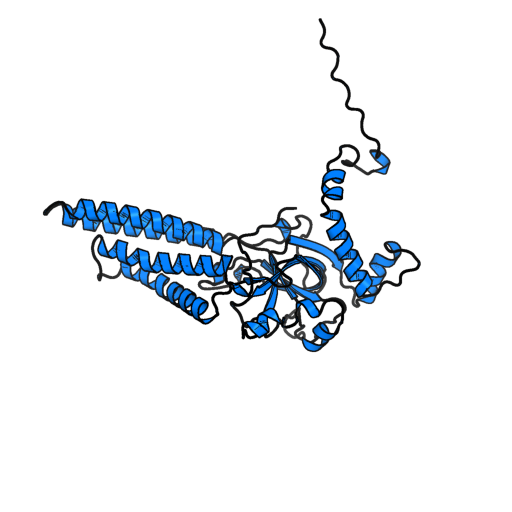 C . PRO A 1 93 ? 2.789 11.431 -0.905 1.00 87.25 93 PRO A C 1
ATOM 671 O O . PRO A 1 93 ? 3.831 11.036 -1.422 1.00 87.25 93 PRO A O 1
ATOM 674 N N . ASP A 1 94 ? 2.637 12.704 -0.529 1.00 85.12 94 ASP A N 1
ATOM 675 C CA . ASP A 1 94 ? 3.560 13.783 -0.908 1.00 85.12 94 ASP A CA 1
ATOM 676 C C . ASP A 1 94 ? 4.860 13.837 -0.073 1.00 85.12 94 ASP A C 1
ATOM 678 O O . ASP A 1 94 ? 5.787 14.563 -0.436 1.00 85.12 94 ASP A O 1
ATOM 682 N N . ASP A 1 95 ? 4.959 13.073 1.021 1.00 78.94 95 ASP A N 1
ATOM 683 C CA . ASP A 1 95 ? 6.089 13.147 1.965 1.00 78.94 95 ASP A CA 1
ATOM 684 C C . ASP A 1 95 ? 7.249 12.181 1.631 1.00 78.94 95 ASP A C 1
ATOM 686 O O . ASP A 1 95 ? 8.272 12.154 2.324 1.00 78.94 95 ASP A O 1
ATOM 690 N N . LYS A 1 96 ? 7.128 11.393 0.552 1.00 85.00 96 LYS A N 1
ATOM 691 C CA . LYS A 1 96 ? 8.112 10.371 0.150 1.00 85.00 96 LYS A CA 1
ATOM 692 C C . LYS A 1 96 ? 9.147 10.922 -0.843 1.00 85.00 96 LYS A C 1
ATOM 694 O O . LYS A 1 96 ? 8.915 11.893 -1.560 1.00 85.00 96 LYS A O 1
ATOM 699 N N . SER A 1 97 ? 10.332 10.306 -0.903 1.00 85.94 97 SER A N 1
ATOM 700 C CA . SER A 1 97 ? 11.437 10.769 -1.761 1.00 85.94 97 SER A CA 1
ATOM 701 C C . SER A 1 97 ? 12.136 9.629 -2.504 1.00 85.94 97 SER A C 1
ATOM 703 O O . SER A 1 97 ? 11.959 8.457 -2.189 1.00 85.94 97 SER A O 1
ATOM 705 N N . GLY A 1 98 ? 12.940 9.958 -3.519 1.00 85.31 98 GLY A N 1
ATOM 706 C CA . GLY A 1 98 ? 13.690 8.954 -4.278 1.00 85.31 98 GLY A CA 1
ATOM 707 C C . GLY A 1 98 ? 12.776 8.021 -5.078 1.00 85.31 98 GLY A C 1
ATOM 708 O O . GLY A 1 98 ? 11.905 8.492 -5.807 1.00 85.31 98 GLY A O 1
ATOM 709 N N . LEU A 1 99 ? 13.006 6.707 -4.979 1.00 84.00 99 LEU A N 1
ATOM 710 C CA . LEU A 1 99 ? 12.122 5.707 -5.591 1.00 84.00 99 LEU A CA 1
ATOM 711 C C . LEU A 1 99 ? 10.811 5.544 -4.810 1.00 84.00 99 LEU A C 1
ATOM 713 O O . LEU A 1 99 ? 9.781 5.279 -5.424 1.00 84.00 99 LEU A O 1
ATOM 717 N N . ASP A 1 100 ? 10.821 5.814 -3.505 1.00 86.69 100 ASP A N 1
ATOM 718 C CA . ASP A 1 100 ? 9.625 5.731 -2.663 1.00 86.69 100 ASP A CA 1
ATOM 719 C C . ASP A 1 100 ? 8.632 6.857 -2.980 1.00 86.69 100 ASP A C 1
ATOM 721 O O . ASP A 1 100 ? 7.455 6.747 -2.680 1.00 86.69 100 ASP A O 1
ATOM 725 N N . ALA A 1 101 ? 9.050 7.918 -3.679 1.00 90.81 101 ALA A N 1
ATOM 726 C CA . ALA A 1 101 ? 8.121 8.925 -4.202 1.00 90.81 101 ALA A CA 1
ATOM 727 C C . ALA A 1 101 ? 7.101 8.351 -5.209 1.00 90.81 101 ALA A C 1
ATOM 729 O O . ALA A 1 101 ? 6.080 8.979 -5.475 1.00 90.81 101 ALA A O 1
ATOM 730 N N . PHE A 1 102 ? 7.371 7.178 -5.796 1.00 92.75 102 PHE A N 1
ATOM 731 C CA . PHE A 1 102 ? 6.412 6.477 -6.657 1.00 92.75 102 PHE A CA 1
ATOM 732 C C . PHE A 1 102 ? 5.411 5.624 -5.881 1.00 92.75 102 PHE A C 1
ATOM 734 O O . PHE A 1 102 ? 4.433 5.164 -6.477 1.00 92.75 102 PHE A O 1
ATOM 741 N N . ASP A 1 103 ? 5.636 5.434 -4.583 1.00 93.19 103 ASP A N 1
ATOM 742 C CA . ASP A 1 103 ? 4.663 4.877 -3.662 1.00 93.19 103 ASP A CA 1
ATOM 743 C C . ASP A 1 103 ? 3.613 5.933 -3.310 1.00 93.19 103 ASP A C 1
ATOM 745 O O . ASP A 1 103 ? 3.612 6.575 -2.261 1.00 93.19 103 ASP A O 1
ATOM 749 N N . THR A 1 104 ? 2.727 6.153 -4.263 1.00 96.00 104 THR A N 1
ATOM 750 C CA . THR A 1 104 ? 1.722 7.212 -4.237 1.00 96.00 104 THR A CA 1
ATOM 751 C C . THR A 1 104 ? 0.494 6.863 -3.396 1.00 96.00 104 THR A C 1
ATOM 753 O O . THR A 1 104 ? -0.563 7.470 -3.585 1.00 96.00 104 THR A O 1
ATOM 756 N N . ASP A 1 105 ? 0.597 5.871 -2.520 1.00 95.94 105 ASP A N 1
ATOM 757 C CA . ASP A 1 105 ? -0.501 5.424 -1.678 1.00 95.94 105 ASP A CA 1
ATOM 758 C C . ASP A 1 105 ? -0.861 6.486 -0.635 1.00 95.94 105 ASP A C 1
ATOM 760 O O . ASP A 1 105 ? -0.016 7.242 -0.151 1.00 95.94 105 ASP A O 1
ATOM 764 N N . TYR A 1 106 ? -2.155 6.580 -0.330 1.00 96.69 106 TYR A N 1
ATOM 765 C CA . TYR A 1 106 ? -2.644 7.377 0.790 1.00 96.69 106 TYR A CA 1
ATOM 766 C C . TYR A 1 106 ? -2.887 6.427 1.948 1.00 96.69 106 TYR A C 1
ATOM 768 O O . TYR A 1 106 ? -3.761 5.563 1.845 1.00 96.69 106 TYR A O 1
ATOM 776 N N . SER A 1 107 ? -2.173 6.603 3.049 1.00 97.19 107 SER A N 1
ATOM 777 C CA . SER A 1 107 ? -2.198 5.630 4.137 1.00 97.19 107 SER A CA 1
ATOM 778 C C . SER A 1 107 ? -2.868 6.210 5.377 1.00 97.19 107 SER A C 1
ATOM 780 O O . SER A 1 107 ? -2.825 7.412 5.659 1.00 97.19 107 SER A O 1
ATOM 782 N N . ILE A 1 108 ? -3.564 5.350 6.110 1.00 98.31 108 ILE A N 1
ATOM 783 C CA . ILE A 1 108 ? -4.179 5.676 7.390 1.00 98.31 108 ILE A CA 1
ATOM 784 C C . ILE A 1 108 ? -3.771 4.646 8.429 1.00 98.31 108 ILE A C 1
ATOM 786 O O . ILE A 1 108 ? -3.634 3.461 8.137 1.00 98.31 108 ILE A O 1
ATOM 790 N N . ASN A 1 109 ? -3.648 5.104 9.667 1.00 98.62 109 ASN A N 1
ATOM 791 C CA . ASN A 1 109 ? -3.304 4.250 10.790 1.00 98.62 109 ASN A CA 1
ATOM 792 C C . ASN A 1 109 ? -4.456 4.203 11.778 1.00 98.62 109 ASN A C 1
ATOM 794 O O . ASN A 1 109 ? -4.930 5.242 12.253 1.00 98.62 109 ASN A O 1
ATOM 798 N N . ILE A 1 110 ? -4.919 2.994 12.079 1.00 98.75 110 ILE A N 1
ATOM 799 C CA . ILE A 1 110 ? -6.126 2.769 12.868 1.00 98.75 110 ILE A CA 1
ATOM 800 C C . ILE A 1 110 ? -5.754 2.057 14.165 1.00 98.75 110 ILE A C 1
ATOM 802 O O . ILE A 1 110 ? -5.254 0.934 14.156 1.00 98.75 110 ILE A O 1
ATOM 806 N N . LEU A 1 111 ? -6.056 2.691 15.296 1.00 98.69 111 LEU A N 1
ATOM 807 C CA . LEU A 1 111 ? -6.029 2.034 16.598 1.00 98.69 111 LEU A CA 1
ATOM 808 C C . LEU A 1 111 ? -7.270 1.162 16.730 1.00 98.69 111 LEU A C 1
ATOM 810 O O . LEU A 1 111 ? -8.397 1.666 16.737 1.00 98.69 111 LEU A O 1
ATOM 814 N N . LEU A 1 112 ? -7.055 -0.145 16.812 1.00 98.62 112 LEU A N 1
ATOM 815 C CA . LEU A 1 112 ? -8.121 -1.136 16.840 1.00 98.62 112 LEU A CA 1
ATOM 816 C C . LEU A 1 112 ? -8.941 -1.020 18.129 1.00 98.62 112 LEU A C 1
ATOM 818 O O . LEU A 1 112 ? -8.389 -0.984 19.230 1.00 98.62 112 LEU A O 1
ATOM 822 N N . ALA A 1 113 ? -10.268 -0.987 17.996 1.00 98.06 113 ALA A N 1
ATOM 823 C CA . ALA A 1 113 ? -11.161 -1.068 19.147 1.00 98.06 113 ALA A CA 1
ATOM 824 C C . ALA A 1 113 ? -10.918 -2.385 19.911 1.00 98.06 113 ALA A C 1
ATOM 826 O O . ALA A 1 113 ? -10.781 -3.420 19.249 1.00 98.06 113 ALA A O 1
ATOM 827 N N . PRO A 1 114 ? -10.917 -2.384 21.259 1.00 97.69 114 PRO A N 1
ATOM 828 C CA . PRO A 1 114 ? -11.295 -1.296 22.171 1.00 97.69 114 PRO A CA 1
ATOM 829 C C . PRO A 1 114 ? -10.102 -0.575 22.819 1.00 97.69 114 PRO A C 1
ATOM 831 O O . PRO A 1 114 ? -10.201 -0.112 23.953 1.00 97.69 114 PRO A O 1
ATOM 834 N N . ASN A 1 115 ? -8.956 -0.514 22.147 1.00 98.38 115 ASN A N 1
ATOM 835 C CA . ASN A 1 115 ? -7.727 -0.021 22.760 1.00 98.38 115 ASN A CA 1
ATOM 836 C C . ASN A 1 115 ? -7.702 1.514 22.853 1.00 98.38 115 ASN A C 1
ATOM 838 O O . ASN A 1 115 ? -8.228 2.213 21.981 1.00 98.38 115 ASN A O 1
ATOM 842 N N . ASP A 1 116 ? -7.089 2.039 23.915 1.00 97.75 116 ASP A N 1
ATOM 843 C CA . ASP A 1 116 ? -6.901 3.477 24.130 1.00 97.75 116 ASP A CA 1
ATOM 844 C C . ASP A 1 116 ? -5.566 3.971 23.552 1.00 97.75 116 ASP A C 1
ATOM 846 O O . ASP A 1 116 ? -4.645 3.201 23.284 1.00 97.75 116 ASP A O 1
ATOM 850 N N . VAL A 1 117 ? -5.465 5.284 23.332 1.00 98.06 117 VAL A N 1
ATOM 851 C CA . VAL A 1 117 ? -4.232 5.910 22.831 1.00 98.06 117 VAL A CA 1
ATOM 852 C C . VAL A 1 117 ? -3.086 5.635 23.805 1.00 98.06 117 VAL A C 1
ATOM 854 O O . VAL A 1 117 ? -3.217 5.869 25.005 1.00 98.06 117 VAL A O 1
ATOM 857 N N . GLY A 1 118 ? -1.962 5.164 23.272 1.00 98.19 118 GLY A N 1
ATOM 858 C CA . GLY A 1 118 ? -0.809 4.689 24.031 1.00 98.19 118 GLY A CA 1
ATOM 859 C C . GLY A 1 118 ? -0.774 3.173 24.233 1.00 98.19 118 GLY A C 1
ATOM 860 O O . GLY A 1 118 ? 0.197 2.681 24.803 1.00 98.19 118 GLY A O 1
ATOM 861 N N . ALA A 1 119 ? -1.793 2.433 23.776 1.00 98.50 119 ALA A N 1
ATOM 862 C CA . ALA A 1 119 ? -1.783 0.976 23.830 1.00 98.50 119 ALA A CA 1
ATOM 863 C C . ALA A 1 119 ? -0.598 0.410 23.039 1.00 98.50 119 ALA A C 1
ATOM 865 O O . ALA A 1 119 ? -0.392 0.711 21.861 1.00 98.50 119 ALA A O 1
ATOM 866 N N . THR A 1 120 ? 0.180 -0.425 23.709 1.00 98.50 120 THR A N 1
ATOM 867 C CA . THR A 1 120 ? 1.354 -1.097 23.163 1.00 98.50 120 THR A CA 1
ATOM 868 C C . THR A 1 120 ? 0.960 -2.254 22.249 1.00 98.50 120 THR A C 1
ATOM 870 O O . THR A 1 120 ? -0.143 -2.794 22.328 1.00 98.50 120 THR A O 1
ATOM 873 N N . GLN A 1 121 ? 1.906 -2.701 21.420 1.00 97.88 121 GLN A N 1
ATOM 874 C CA . GLN A 1 121 ? 1.738 -3.871 20.553 1.00 97.88 121 GLN A CA 1
ATOM 875 C C . GLN A 1 121 ? 1.232 -5.095 21.334 1.00 97.88 121 GLN A C 1
ATOM 877 O O . GLN A 1 121 ? 0.270 -5.736 20.929 1.00 97.88 121 GLN A O 1
ATOM 882 N N . ALA A 1 122 ? 1.831 -5.380 22.495 1.00 98.12 122 ALA A N 1
ATOM 883 C CA . ALA A 1 122 ? 1.460 -6.525 23.322 1.00 98.12 122 ALA A CA 1
ATOM 884 C C . ALA A 1 122 ? 0.042 -6.416 23.910 1.00 98.12 122 ALA A C 1
ATOM 886 O O . ALA A 1 122 ? -0.639 -7.431 24.039 1.00 98.12 122 ALA A O 1
ATOM 887 N N . GLU A 1 123 ? -0.406 -5.209 24.268 1.00 98.38 123 GLU A N 1
ATOM 888 C CA . GLU A 1 123 ? -1.761 -4.979 24.784 1.00 98.38 123 GLU A CA 1
ATOM 889 C C . GLU A 1 123 ? -2.806 -5.179 23.689 1.00 98.38 123 GLU A C 1
ATOM 891 O O . GLU A 1 123 ? -3.771 -5.913 23.897 1.00 98.38 123 GLU A O 1
ATOM 896 N N . VAL A 1 124 ? -2.576 -4.599 22.506 1.00 98.25 124 VAL A N 1
ATOM 897 C CA . VAL A 1 124 ? -3.494 -4.741 21.372 1.00 98.25 124 VAL A CA 1
ATOM 898 C C . VAL A 1 124 ? -3.552 -6.198 20.908 1.00 98.25 124 VAL A C 1
ATOM 900 O O . VAL A 1 124 ? -4.642 -6.727 20.719 1.00 98.25 124 VAL A O 1
ATOM 903 N N . GLU A 1 125 ? -2.416 -6.897 20.797 1.00 97.81 125 GLU A N 1
ATOM 904 C CA . GLU A 1 125 ? -2.372 -8.328 20.447 1.00 97.81 125 GLU A CA 1
ATOM 905 C C . GLU A 1 125 ? -3.149 -9.226 21.422 1.00 97.81 125 GLU A C 1
ATOM 907 O O . GLU A 1 125 ? -3.639 -10.291 21.031 1.00 97.81 125 GLU A O 1
ATOM 912 N N . ALA A 1 126 ? -3.245 -8.817 22.688 1.00 97.81 126 ALA A N 1
ATOM 913 C CA . ALA A 1 126 ? -3.911 -9.561 23.747 1.00 97.81 126 ALA A CA 1
ATOM 914 C C . ALA A 1 126 ? -5.414 -9.251 23.873 1.00 97.81 126 ALA A C 1
ATOM 916 O O . ALA A 1 126 ? -6.076 -9.874 24.706 1.00 97.81 126 ALA A O 1
ATOM 917 N N . ASP A 1 127 ? -5.969 -8.342 23.059 1.00 96.06 127 ASP A N 1
ATOM 918 C CA . ASP A 1 127 ? -7.364 -7.893 23.180 1.00 96.06 127 ASP A CA 1
ATOM 919 C C . ASP A 1 127 ? -8.404 -9.004 22.935 1.00 96.06 127 ASP A C 1
ATOM 921 O O . ASP A 1 127 ? -9.539 -8.913 23.403 1.00 96.06 127 ASP A O 1
ATOM 925 N N . GLY A 1 128 ? -8.017 -10.072 22.226 1.00 96.56 128 GLY A N 1
ATOM 926 C CA . GLY A 1 128 ? -8.878 -11.205 21.882 1.00 96.56 128 GLY A CA 1
ATOM 927 C C . GLY A 1 128 ? -9.950 -10.906 20.826 1.00 96.56 128 GLY A C 1
ATOM 928 O O . GLY A 1 128 ? -10.810 -11.754 20.592 1.00 96.56 128 GLY A O 1
ATOM 929 N N . ILE A 1 129 ? -9.910 -9.735 20.186 1.00 96.94 129 ILE A N 1
ATOM 930 C CA . ILE A 1 129 ? -10.912 -9.260 19.225 1.00 96.94 129 ILE A CA 1
ATOM 931 C C . ILE A 1 129 ? -10.250 -9.026 17.864 1.00 96.94 129 ILE A C 1
ATOM 933 O O . ILE A 1 129 ? -10.545 -9.740 16.906 1.00 96.94 129 ILE A O 1
ATOM 937 N N . GLN A 1 130 ? -9.333 -8.060 17.765 1.00 97.81 130 GLN A N 1
ATOM 938 C CA . GLN A 1 130 ? -8.716 -7.652 16.494 1.00 97.81 130 GLN A CA 1
ATOM 939 C C . GLN A 1 130 ? -7.186 -7.698 16.528 1.00 97.81 130 GLN A C 1
ATOM 941 O O . GLN A 1 130 ? -6.563 -7.643 15.470 1.00 97.81 130 GLN A O 1
ATOM 946 N N . GLY A 1 131 ? -6.573 -7.876 17.701 1.00 97.50 131 GLY A N 1
ATOM 947 C CA . GLY A 1 131 ? -5.123 -7.904 17.887 1.00 97.50 131 GLY A CA 1
ATOM 948 C C . GLY A 1 131 ? -4.379 -8.912 17.015 1.00 97.50 131 GLY A C 1
ATOM 949 O O . GLY A 1 131 ? -3.235 -8.685 16.630 1.00 97.50 131 GLY A O 1
ATOM 950 N N . HIS A 1 132 ? -5.048 -9.999 16.620 1.00 97.50 132 HIS A N 1
ATOM 951 C CA . HIS A 1 132 ? -4.495 -10.987 15.694 1.00 97.50 132 HIS A CA 1
ATOM 952 C C . HIS A 1 132 ? -4.084 -10.392 14.337 1.00 97.50 132 HIS A C 1
ATOM 954 O O . HIS A 1 132 ? -3.209 -10.954 13.686 1.00 97.50 132 HIS A O 1
ATOM 960 N N . LEU A 1 133 ? -4.674 -9.266 13.921 1.00 98.06 133 LEU A N 1
ATOM 961 C CA . LEU A 1 133 ? -4.402 -8.629 12.631 1.00 98.06 133 LEU A CA 1
ATOM 962 C C . LEU A 1 133 ? -3.064 -7.900 12.596 1.00 98.06 133 LEU A C 1
ATOM 964 O O . LEU A 1 133 ? -2.443 -7.830 11.538 1.00 98.06 133 LEU A O 1
ATOM 968 N N . ILE A 1 134 ? -2.593 -7.415 13.742 1.00 97.62 134 ILE A N 1
ATOM 969 C CA . ILE A 1 134 ? -1.302 -6.734 13.861 1.00 97.62 134 ILE A CA 1
ATOM 970 C C . ILE A 1 134 ? -0.233 -7.622 14.492 1.00 97.62 134 ILE A C 1
ATOM 972 O O . ILE A 1 134 ? 0.848 -7.136 14.770 1.00 97.62 134 ILE A O 1
ATOM 976 N N . LYS A 1 135 ? -0.518 -8.899 14.749 1.00 97.44 135 LYS A N 1
ATOM 977 C CA . LYS A 1 135 ? 0.423 -9.843 15.362 1.00 97.44 135 LYS A CA 1
ATOM 978 C C . LYS A 1 135 ? 1.348 -10.474 14.321 1.00 97.44 135 LYS A C 1
ATOM 980 O O . LYS A 1 135 ? 0.918 -10.709 13.192 1.00 97.44 135 LYS A O 1
ATOM 985 N N . ASN A 1 136 ? 2.566 -10.861 14.701 1.00 97.25 136 ASN A N 1
ATOM 986 C CA . ASN A 1 136 ? 3.402 -11.693 13.830 1.00 97.25 136 ASN A CA 1
ATOM 987 C C . ASN A 1 136 ? 2.709 -13.033 13.498 1.00 97.25 136 ASN A C 1
ATOM 989 O O . ASN A 1 136 ? 2.250 -13.743 14.399 1.00 97.25 136 ASN A O 1
ATOM 993 N N . GLN A 1 137 ? 2.633 -13.373 12.213 1.00 97.00 137 GLN A N 1
ATOM 994 C CA . GLN A 1 137 ? 1.944 -14.568 11.725 1.00 97.00 137 GLN A CA 1
ATOM 995 C C . GLN A 1 137 ? 2.916 -15.732 11.538 1.00 97.00 137 GLN A C 1
ATOM 997 O O . GLN A 1 137 ? 4.096 -15.533 11.244 1.00 97.00 137 GLN A O 1
ATOM 1002 N N . GLN A 1 138 ? 2.418 -16.963 11.671 1.00 96.06 138 GLN A N 1
ATOM 1003 C CA . GLN A 1 138 ? 3.263 -18.153 11.547 1.00 96.06 138 GLN A CA 1
ATOM 1004 C C . GLN A 1 138 ? 3.918 -18.230 10.164 1.00 96.06 138 GLN A C 1
ATOM 1006 O O . GLN A 1 138 ? 5.091 -18.564 10.058 1.00 96.06 138 GLN A O 1
ATOM 1011 N N . GLU A 1 139 ? 3.196 -17.833 9.119 1.00 94.88 139 GLU A N 1
ATOM 1012 C CA . GLU A 1 139 ? 3.687 -17.807 7.746 1.00 94.88 139 GLU A CA 1
ATOM 1013 C C . GLU A 1 139 ? 4.875 -16.852 7.552 1.00 94.88 139 GLU A C 1
ATOM 1015 O O . GLU A 1 139 ? 5.714 -17.093 6.689 1.00 94.88 139 GLU A O 1
ATOM 1020 N N . ILE A 1 140 ? 4.968 -15.783 8.348 1.00 96.00 140 ILE A N 1
ATOM 1021 C CA . ILE A 1 140 ? 6.075 -14.815 8.305 1.00 96.00 140 ILE A CA 1
ATOM 1022 C C . ILE A 1 140 ? 7.271 -15.334 9.106 1.00 96.00 140 ILE A C 1
ATOM 1024 O O . ILE A 1 140 ? 8.410 -15.260 8.640 1.00 96.00 140 ILE A O 1
ATOM 1028 N N . ILE A 1 141 ? 7.005 -15.953 10.261 1.00 96.06 141 ILE A N 1
ATOM 1029 C CA . ILE A 1 141 ? 8.015 -16.650 11.069 1.00 96.06 141 ILE A CA 1
ATOM 1030 C C . ILE A 1 141 ? 8.684 -17.764 10.253 1.00 96.06 141 ILE A C 1
ATOM 1032 O O . ILE A 1 141 ? 9.909 -17.871 10.248 1.00 96.06 141 ILE A O 1
ATOM 1036 N N . ASP A 1 142 ? 7.897 -18.562 9.528 1.00 95.81 142 ASP A N 1
ATOM 1037 C CA . ASP A 1 142 ? 8.386 -19.679 8.711 1.00 95.81 142 ASP A CA 1
ATOM 1038 C C . ASP A 1 142 ? 9.283 -19.212 7.552 1.00 95.81 142 ASP A C 1
ATOM 1040 O O . ASP A 1 142 ? 10.175 -19.943 7.118 1.00 95.81 142 ASP A O 1
ATOM 1044 N N . LEU A 1 143 ? 9.080 -17.980 7.074 1.00 94.75 143 LEU A N 1
ATOM 1045 C CA . LEU A 1 143 ? 9.931 -17.338 6.070 1.00 94.75 143 LEU A CA 1
ATOM 1046 C C . LEU A 1 143 ? 11.205 -16.715 6.660 1.00 94.75 143 LEU A C 1
ATOM 1048 O O . LEU A 1 143 ? 12.064 -16.267 5.900 1.00 94.75 143 LEU A O 1
ATOM 1052 N N . GLY A 1 144 ? 11.347 -16.690 7.989 1.00 94.19 144 GLY A N 1
ATOM 1053 C CA . GLY A 1 144 ? 12.479 -16.065 8.672 1.00 94.19 144 GLY A CA 1
ATOM 1054 C C . GLY A 1 144 ? 12.533 -14.551 8.471 1.00 94.19 144 GLY A C 1
ATOM 1055 O O . GLY A 1 144 ? 13.624 -13.986 8.422 1.00 94.19 144 GLY A O 1
ATOM 1056 N N . LEU A 1 145 ? 11.373 -13.914 8.290 1.00 93.50 145 LEU A N 1
ATOM 1057 C CA . LEU A 1 145 ? 11.265 -12.468 8.140 1.00 93.50 145 LEU A CA 1
ATOM 1058 C C . LEU A 1 145 ? 11.120 -11.795 9.503 1.00 93.50 145 LEU A C 1
ATOM 1060 O O . LEU A 1 145 ? 10.450 -12.309 10.402 1.00 93.50 145 LEU A O 1
ATOM 1064 N N . ASP A 1 146 ? 11.747 -10.629 9.632 1.00 93.00 146 ASP A N 1
ATOM 1065 C CA . ASP A 1 146 ? 11.610 -9.796 10.818 1.00 93.00 146 ASP A CA 1
ATOM 1066 C C . ASP A 1 146 ? 10.209 -9.177 10.873 1.00 93.00 146 ASP A C 1
ATOM 1068 O O . ASP A 1 146 ? 9.613 -8.831 9.853 1.00 93.00 146 ASP A O 1
ATOM 1072 N N . PHE A 1 147 ? 9.688 -9.043 12.090 1.00 95.25 147 PHE A N 1
ATOM 1073 C CA . PHE A 1 147 ? 8.404 -8.417 12.365 1.00 95.25 147 PHE A CA 1
ATOM 1074 C C . PHE A 1 147 ? 8.584 -7.397 13.485 1.00 95.25 147 PHE A C 1
ATOM 1076 O O . PHE A 1 147 ? 8.965 -7.767 14.599 1.00 95.25 147 PHE A O 1
ATOM 1083 N N . SER A 1 148 ? 8.287 -6.128 13.210 1.00 94.06 148 SER A N 1
ATOM 1084 C CA . SER A 1 148 ? 8.352 -5.050 14.202 1.00 94.06 148 SER A CA 1
ATOM 1085 C C . SER A 1 148 ? 6.983 -4.574 14.682 1.00 94.06 148 SER A C 1
ATOM 1087 O O . SER A 1 148 ? 6.901 -3.918 15.719 1.00 94.06 148 SER A O 1
ATOM 1089 N N . GLY A 1 149 ? 5.922 -4.865 13.925 1.00 95.19 149 GLY A N 1
ATOM 1090 C CA . GLY A 1 149 ? 4.648 -4.161 14.062 1.00 95.19 149 GLY A CA 1
ATOM 1091 C C . GLY A 1 149 ? 4.758 -2.709 13.590 1.00 95.19 149 GLY A C 1
ATOM 1092 O O . GLY A 1 149 ? 5.798 -2.287 13.072 1.00 95.19 149 GLY A O 1
ATOM 1093 N N . TYR A 1 150 ? 3.673 -1.953 13.756 1.00 97.19 150 TYR A N 1
ATOM 1094 C CA . TYR A 1 150 ? 3.609 -0.547 13.367 1.00 97.19 150 TYR A CA 1
ATOM 1095 C C . TYR A 1 150 ? 2.965 0.291 14.470 1.00 97.19 150 TYR A C 1
ATOM 1097 O O . TYR A 1 150 ? 2.003 -0.131 15.120 1.00 97.19 150 TYR A O 1
ATOM 1105 N N . THR A 1 151 ? 3.499 1.491 14.679 1.00 97.81 151 THR A N 1
ATOM 1106 C CA . THR A 1 151 ? 3.014 2.418 15.700 1.00 97.81 151 THR A CA 1
ATOM 1107 C C . THR A 1 151 ? 2.817 3.809 15.128 1.00 97.81 151 THR A C 1
ATOM 1109 O O . THR A 1 151 ? 3.639 4.277 14.346 1.00 97.81 151 THR A O 1
ATOM 1112 N N . ALA A 1 152 ? 1.771 4.497 15.576 1.00 97.75 152 ALA A N 1
ATOM 1113 C CA . ALA A 1 152 ? 1.491 5.873 15.188 1.00 97.75 152 ALA A CA 1
ATOM 1114 C C . ALA A 1 152 ? 0.998 6.703 16.378 1.00 97.75 152 ALA A C 1
ATOM 1116 O O . ALA A 1 152 ? 0.517 6.167 17.380 1.00 97.75 152 ALA A O 1
ATOM 1117 N N . LYS A 1 153 ? 1.054 8.028 16.234 1.00 97.94 153 LYS A N 1
ATOM 1118 C CA . LYS A 1 153 ? 0.567 9.003 17.217 1.00 97.94 153 LYS A CA 1
ATOM 1119 C C . LYS A 1 153 ? -0.357 10.023 16.563 1.00 97.94 153 LYS A C 1
ATOM 1121 O O . LYS A 1 153 ? -0.181 10.372 15.399 1.00 97.94 153 LYS A O 1
ATOM 1126 N N . ILE A 1 154 ? -1.307 10.540 17.342 1.00 97.12 154 ILE A N 1
ATOM 1127 C CA . ILE A 1 154 ? -2.262 11.572 16.895 1.00 97.12 154 ILE A CA 1
ATOM 1128 C C . ILE A 1 154 ? -1.541 12.865 16.521 1.00 97.12 154 ILE A C 1
ATOM 1130 O O . ILE A 1 154 ? -1.902 13.538 15.557 1.00 97.12 154 ILE A O 1
ATOM 1134 N N . LYS A 1 155 ? -0.540 13.236 17.319 1.00 95.81 155 LYS A N 1
ATOM 1135 C CA . LYS A 1 155 ? 0.294 14.418 17.116 1.00 95.81 155 LYS A CA 1
ATOM 1136 C C . LYS A 1 155 ? 1.579 14.301 17.926 1.00 95.81 155 LYS A C 1
ATOM 1138 O O . LYS A 1 155 ? 1.707 13.446 18.801 1.00 95.81 155 LYS A O 1
ATOM 1143 N N . GLU A 1 156 ? 2.508 15.211 17.668 1.00 94.94 156 GLU A N 1
ATOM 1144 C CA . GLU A 1 156 ? 3.746 15.313 18.435 1.00 94.94 156 GLU A CA 1
ATOM 1145 C C . GLU A 1 156 ? 3.473 15.517 19.937 1.00 94.94 156 GLU A C 1
ATOM 1147 O O . GLU A 1 156 ? 2.627 16.329 20.324 1.00 94.94 156 GLU A O 1
ATOM 1152 N N . GLY A 1 157 ? 4.194 14.773 20.779 1.00 94.06 157 GLY A N 1
ATOM 1153 C CA . GLY A 1 157 ? 4.041 14.793 22.237 1.00 94.06 157 GLY A CA 1
ATOM 1154 C C . GLY A 1 157 ? 2.942 13.887 22.813 1.00 94.06 157 GLY A C 1
ATOM 1155 O O . GLY A 1 157 ? 2.845 13.793 24.034 1.00 94.06 157 GLY A O 1
ATOM 1156 N N . GLU A 1 158 ? 2.135 13.216 21.985 1.00 95.38 158 GLU A N 1
ATOM 1157 C CA . GLU A 1 158 ? 1.243 12.132 22.432 1.00 95.38 158 GLU A CA 1
ATOM 1158 C C . GLU A 1 158 ? 1.948 10.763 22.342 1.00 95.38 158 GLU A C 1
ATOM 1160 O O . GLU A 1 158 ? 2.870 10.620 21.533 1.00 95.38 158 GLU A O 1
ATOM 1165 N N . PRO A 1 159 ? 1.573 9.771 23.179 1.00 97.44 159 PRO A N 1
ATOM 1166 C CA . PRO A 1 159 ? 2.211 8.458 23.153 1.00 97.44 159 PRO A CA 1
ATOM 1167 C C . PRO A 1 159 ? 1.892 7.709 21.854 1.00 97.44 159 PRO A C 1
ATOM 1169 O O . PRO A 1 159 ? 0.777 7.789 21.329 1.00 97.44 159 PRO A O 1
ATOM 1172 N N . ASP A 1 160 ? 2.870 6.946 21.372 1.00 98.06 160 ASP A N 1
ATOM 1173 C CA . ASP A 1 160 ? 2.681 6.033 20.251 1.00 98.06 160 ASP A CA 1
ATOM 1174 C C . ASP A 1 160 ? 1.703 4.918 20.633 1.00 98.06 160 ASP A C 1
ATOM 1176 O O . ASP A 1 160 ? 1.729 4.393 21.746 1.00 98.06 160 ASP A O 1
ATOM 1180 N N . SER A 1 161 ? 0.831 4.561 19.697 1.00 98.56 161 SER A N 1
ATOM 1181 C CA . SER A 1 161 ? -0.114 3.452 19.825 1.00 98.56 161 SER A CA 1
ATOM 1182 C C . SER A 1 161 ? 0.194 2.409 18.762 1.00 98.56 161 SER A C 1
ATOM 1184 O O . SER A 1 161 ? 0.510 2.778 17.630 1.00 98.56 161 SER A O 1
ATOM 1186 N N . ALA A 1 162 ? 0.066 1.127 19.090 1.00 98.50 162 ALA A N 1
ATOM 1187 C CA . ALA A 1 162 ? 0.074 0.068 18.092 1.00 98.50 162 ALA A CA 1
ATOM 1188 C C . ALA A 1 162 ? -1.201 0.139 17.243 1.00 98.50 162 ALA A C 1
ATOM 1190 O O . ALA A 1 162 ? -2.314 0.267 17.759 1.00 98.50 162 ALA A O 1
ATOM 1191 N N . VAL A 1 163 ? -1.029 0.099 15.928 1.00 98.56 163 VAL A N 1
ATOM 1192 C CA . VAL A 1 163 ? -2.089 0.371 14.952 1.00 98.56 163 VAL A CA 1
ATOM 1193 C C . VAL A 1 163 ? -2.029 -0.645 13.822 1.00 98.56 163 VAL A C 1
ATOM 1195 O O . VAL A 1 163 ? -0.977 -1.211 13.536 1.00 98.56 163 VAL A O 1
ATOM 1198 N N . ILE A 1 164 ? -3.160 -0.853 13.151 1.00 98.31 164 ILE A N 1
ATOM 1199 C CA . ILE A 1 164 ? -3.151 -1.465 11.823 1.00 98.31 164 ILE A CA 1
ATOM 1200 C C . ILE A 1 164 ? -2.904 -0.359 10.793 1.00 98.31 164 ILE A C 1
ATOM 1202 O O . ILE A 1 164 ? -3.596 0.667 10.794 1.00 98.31 164 ILE A O 1
ATOM 1206 N N . HIS A 1 165 ? -1.907 -0.568 9.938 1.00 98.12 165 HIS A N 1
ATOM 1207 C CA . HIS A 1 165 ? -1.659 0.275 8.776 1.00 98.12 165 HIS A CA 1
ATOM 1208 C C . HIS A 1 165 ? -2.627 -0.113 7.651 1.00 98.12 165 HIS A C 1
ATOM 1210 O O . HIS A 1 165 ? -2.944 -1.295 7.480 1.00 98.12 165 HIS A O 1
ATOM 1216 N N . ALA A 1 166 ? -3.151 0.860 6.913 1.00 98.31 166 ALA A N 1
ATOM 1217 C CA . ALA A 1 166 ? -4.096 0.604 5.834 1.00 98.31 166 ALA A CA 1
ATOM 1218 C C . ALA A 1 166 ? -3.916 1.601 4.686 1.00 98.31 166 ALA A C 1
ATOM 1220 O O . ALA A 1 166 ? -3.958 2.812 4.904 1.00 98.31 166 ALA A O 1
ATOM 1221 N N . GLU A 1 167 ? -3.785 1.092 3.463 1.00 97.75 167 GLU A N 1
ATOM 1222 C CA . GLU A 1 167 ? -3.389 1.890 2.300 1.00 97.75 167 GLU A CA 1
ATOM 1223 C C . GLU A 1 167 ? -4.494 1.957 1.239 1.00 97.75 167 GLU A C 1
ATOM 1225 O O . GLU A 1 167 ? -5.049 0.948 0.786 1.00 97.75 167 GLU A O 1
ATOM 1230 N N . PHE A 1 168 ? -4.828 3.179 0.829 1.00 97.69 168 PHE A N 1
ATOM 1231 C CA . PHE A 1 168 ? -5.633 3.452 -0.354 1.00 97.69 168 PHE A CA 1
ATOM 1232 C C . PHE A 1 168 ? -4.701 3.588 -1.546 1.00 97.69 168 PHE A C 1
ATOM 1234 O O . PHE A 1 168 ? -3.954 4.560 -1.660 1.00 97.69 168 PHE A O 1
ATOM 1241 N N . GLU A 1 169 ? -4.795 2.622 -2.446 1.00 96.12 169 GLU A N 1
ATOM 1242 C CA . GLU A 1 169 ? -3.785 2.437 -3.473 1.00 96.12 169 GLU A CA 1
ATOM 1243 C C . GLU A 1 169 ? -3.761 3.562 -4.523 1.00 96.12 169 GLU A C 1
ATOM 1245 O O . GLU A 1 169 ? -4.791 3.936 -5.103 1.00 96.12 169 GLU A O 1
ATOM 1250 N N . GLY A 1 170 ? -2.562 4.081 -4.772 1.00 95.75 170 GLY A N 1
ATOM 1251 C CA . GLY A 1 170 ? -2.189 4.965 -5.866 1.00 95.75 170 GLY A CA 1
ATOM 1252 C C . GLY A 1 170 ? -1.516 4.193 -7.005 1.00 95.75 170 GLY A C 1
ATOM 1253 O O . GLY A 1 170 ? -1.029 3.077 -6.854 1.00 95.75 170 GLY A O 1
ATOM 1254 N N . GLY A 1 171 ? -1.509 4.770 -8.205 1.00 96.06 171 GLY A N 1
ATOM 1255 C CA . GLY A 1 171 ? -1.021 4.075 -9.404 1.00 96.06 171 GLY A CA 1
ATOM 1256 C C . GLY A 1 171 ? 0.410 4.418 -9.810 1.00 96.06 171 GLY A C 1
ATOM 1257 O O . GLY A 1 171 ? 0.824 4.043 -10.911 1.00 96.06 171 GLY A O 1
ATOM 1258 N N . GLY A 1 172 ? 1.180 5.113 -8.969 1.00 96.06 172 GLY A N 1
ATOM 1259 C CA . GLY A 1 172 ? 2.521 5.606 -9.283 1.00 96.06 172 GLY A CA 1
ATOM 1260 C C . GLY A 1 172 ? 3.472 4.525 -9.797 1.00 96.06 172 GLY A C 1
ATOM 1261 O O . GLY A 1 172 ? 3.944 4.611 -10.935 1.00 96.06 172 GLY A O 1
ATOM 1262 N N . VAL A 1 173 ? 3.704 3.455 -9.031 1.00 96.25 173 VAL A N 1
ATOM 1263 C CA . VAL A 1 173 ? 4.598 2.359 -9.461 1.00 96.25 173 VAL A CA 1
ATOM 1264 C C . VAL A 1 173 ? 4.057 1.609 -10.684 1.00 96.25 173 VAL A C 1
ATOM 1266 O O . VAL A 1 173 ? 4.820 1.217 -11.571 1.00 96.25 173 VAL A O 1
ATOM 1269 N N . PHE A 1 174 ? 2.737 1.452 -10.803 1.00 97.69 174 PHE A N 1
ATOM 1270 C CA . PHE A 1 174 ? 2.127 0.834 -11.982 1.00 97.69 174 PHE A CA 1
ATOM 1271 C C . PHE A 1 174 ? 2.347 1.665 -13.251 1.00 97.69 174 PHE A C 1
ATOM 1273 O O . PHE A 1 174 ? 2.750 1.131 -14.288 1.00 97.69 174 PHE A O 1
ATOM 1280 N N . LYS A 1 175 ? 2.158 2.983 -13.174 1.00 96.81 175 LYS A N 1
ATOM 1281 C CA . LYS A 1 175 ? 2.455 3.904 -14.276 1.00 96.81 175 LYS A CA 1
ATOM 1282 C C . LYS A 1 175 ? 3.946 3.927 -14.597 1.00 96.81 175 LYS A C 1
ATOM 1284 O O . LYS A 1 175 ? 4.306 3.934 -15.775 1.00 96.81 175 LYS A O 1
ATOM 1289 N N . LEU A 1 176 ? 4.816 3.861 -13.590 1.00 95.25 176 LEU A N 1
ATOM 1290 C CA . LEU A 1 176 ? 6.260 3.741 -13.790 1.00 95.25 176 LEU A CA 1
ATOM 1291 C C . LEU A 1 176 ? 6.621 2.457 -14.553 1.00 95.25 176 LEU A C 1
ATOM 1293 O O . LEU A 1 176 ? 7.394 2.519 -15.511 1.00 95.25 176 LEU A O 1
ATOM 1297 N N . LEU A 1 177 ? 6.001 1.319 -14.217 1.00 96.88 177 LEU A N 1
ATOM 1298 C CA . LEU A 1 177 ? 6.160 0.067 -14.962 1.00 96.88 177 LEU A CA 1
ATOM 1299 C C . LEU A 1 177 ? 5.721 0.218 -16.423 1.00 96.88 177 LEU A C 1
ATOM 1301 O O . LEU A 1 177 ? 6.439 -0.210 -17.327 1.00 96.88 177 LEU A O 1
ATOM 1305 N N . GLN A 1 178 ? 4.562 0.832 -16.674 1.00 97.25 178 GLN A N 1
ATOM 1306 C CA . GLN A 1 178 ? 4.069 1.062 -18.037 1.00 97.25 178 GLN A CA 1
ATOM 1307 C C . GLN A 1 178 ? 5.042 1.916 -18.857 1.0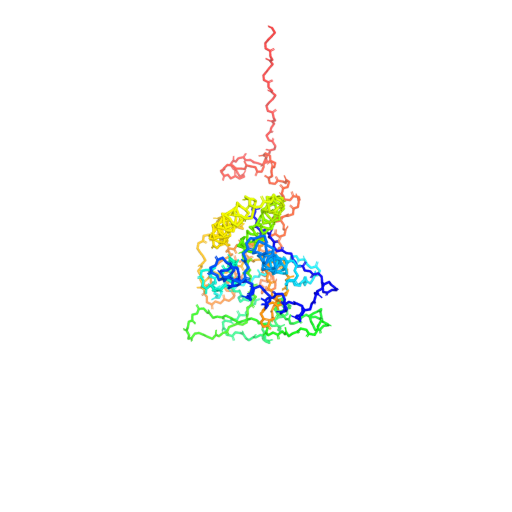0 97.25 178 GLN A C 1
ATOM 1309 O O . GLN A 1 178 ? 5.335 1.591 -20.009 1.00 97.25 178 GLN A O 1
ATOM 1314 N N . VAL A 1 179 ? 5.588 2.973 -18.252 1.00 95.25 179 VAL A N 1
ATOM 1315 C CA . VAL A 1 179 ? 6.596 3.840 -18.874 1.00 95.25 179 VAL A CA 1
ATOM 1316 C C . VAL A 1 179 ? 7.877 3.065 -19.159 1.00 95.25 179 VAL A C 1
ATOM 1318 O O . VAL A 1 179 ? 8.402 3.151 -20.268 1.00 95.25 179 VAL A O 1
ATOM 1321 N N . ALA A 1 180 ? 8.364 2.272 -18.204 1.00 94.75 180 ALA A N 1
ATOM 1322 C CA . ALA A 1 180 ? 9.575 1.479 -18.372 1.00 94.75 180 ALA A CA 1
ATOM 1323 C C . ALA A 1 180 ? 9.422 0.425 -19.486 1.00 94.75 180 ALA A C 1
ATOM 1325 O O . ALA A 1 180 ? 10.327 0.250 -20.300 1.00 94.75 180 ALA A O 1
ATOM 1326 N N . LEU A 1 181 ? 8.255 -0.221 -19.591 1.00 97.12 181 LEU A N 1
ATOM 1327 C CA . LEU A 1 181 ? 7.938 -1.157 -20.675 1.00 97.12 181 LEU A CA 1
ATOM 1328 C C . LEU A 1 181 ? 7.849 -0.461 -22.041 1.00 97.12 181 LEU A C 1
ATOM 1330 O O . LEU A 1 181 ? 8.393 -0.965 -23.025 1.00 97.12 181 LEU A O 1
ATOM 1334 N N . ALA A 1 182 ? 7.204 0.707 -22.110 1.00 95.75 182 ALA A N 1
ATOM 1335 C CA . ALA A 1 182 ? 7.146 1.503 -23.335 1.00 95.75 182 ALA A CA 1
ATOM 1336 C C . ALA A 1 182 ? 8.549 1.944 -23.780 1.00 95.75 182 ALA A C 1
ATOM 1338 O O . ALA A 1 182 ? 8.900 1.831 -24.958 1.00 95.75 182 ALA A O 1
ATOM 1339 N N . LEU A 1 183 ? 9.377 2.380 -22.828 1.00 94.94 183 LEU A N 1
ATOM 1340 C CA . LEU A 1 183 ? 10.759 2.772 -23.065 1.00 94.94 183 LEU A CA 1
ATOM 1341 C C . LEU A 1 183 ? 11.618 1.590 -23.528 1.00 94.94 183 LEU A C 1
ATOM 1343 O O . LEU A 1 183 ? 12.417 1.754 -24.446 1.00 94.94 183 LEU A O 1
ATOM 1347 N N . LEU A 1 184 ? 11.428 0.396 -22.959 1.00 95.88 184 LEU A N 1
ATOM 1348 C CA . LEU A 1 184 ? 12.108 -0.822 -23.402 1.00 95.88 184 LEU A CA 1
ATOM 1349 C C . LEU A 1 184 ? 11.794 -1.136 -24.871 1.00 95.88 184 LEU A C 1
ATOM 1351 O O . LEU A 1 184 ? 12.710 -1.371 -25.664 1.00 95.88 184 LEU A O 1
ATOM 1355 N N . GLY A 1 185 ? 10.510 -1.113 -25.246 1.00 96.69 185 GLY A N 1
ATOM 1356 C CA . GLY A 1 185 ? 10.083 -1.337 -26.629 1.00 96.69 185 GLY A CA 1
ATOM 1357 C C . GLY A 1 185 ? 10.669 -0.298 -27.587 1.00 96.69 185 GLY A C 1
ATOM 1358 O O . GLY A 1 185 ? 11.217 -0.648 -28.635 1.00 96.69 185 GLY A O 1
ATOM 1359 N N . TYR A 1 186 ? 10.635 0.973 -27.185 1.00 96.94 186 TYR A N 1
ATOM 1360 C CA . TYR A 1 186 ? 11.213 2.077 -27.942 1.00 96.94 186 TYR A CA 1
ATOM 1361 C C . TYR A 1 186 ? 12.733 1.934 -28.136 1.00 96.94 186 TYR A C 1
ATOM 1363 O O . TYR A 1 186 ? 13.210 1.973 -29.270 1.00 96.94 186 TYR A O 1
ATOM 1371 N N . LEU A 1 187 ? 13.500 1.721 -27.058 1.00 94.44 187 LEU A N 1
ATOM 1372 C CA . LEU A 1 187 ? 14.961 1.593 -27.116 1.00 94.44 187 LEU A CA 1
ATOM 1373 C C . LEU A 1 187 ? 15.395 0.376 -27.935 1.00 94.44 187 LEU A C 1
ATOM 1375 O O . LEU A 1 187 ? 16.384 0.449 -28.660 1.00 94.44 187 LEU A O 1
ATOM 1379 N N . THR A 1 188 ? 14.636 -0.720 -27.875 1.00 95.50 188 THR A N 1
ATOM 1380 C CA . THR A 1 188 ? 14.896 -1.917 -28.686 1.00 95.50 188 THR A CA 1
ATOM 1381 C C . THR A 1 188 ? 14.733 -1.617 -30.178 1.00 95.50 188 THR A C 1
ATOM 1383 O O . THR A 1 188 ? 15.616 -1.936 -30.975 1.00 95.50 188 THR A O 1
ATOM 1386 N N . ALA A 1 189 ? 13.641 -0.951 -30.568 1.00 96.94 189 ALA A N 1
ATOM 1387 C CA . ALA A 1 189 ? 13.416 -0.553 -31.958 1.00 96.94 189 ALA A CA 1
ATOM 1388 C C . ALA A 1 189 ? 14.472 0.455 -32.447 1.00 96.94 189 ALA A C 1
ATOM 1390 O O . ALA A 1 189 ? 15.009 0.311 -33.548 1.00 96.94 189 ALA A O 1
ATOM 1391 N N . ALA A 1 190 ? 14.815 1.436 -31.607 1.00 94.88 190 ALA A N 1
ATOM 1392 C CA . ALA A 1 190 ? 15.857 2.421 -31.874 1.00 94.88 190 ALA A CA 1
ATOM 1393 C C . ALA A 1 190 ? 17.233 1.771 -32.078 1.00 94.88 190 ALA A C 1
ATOM 1395 O O . ALA A 1 190 ? 17.943 2.121 -33.022 1.00 94.88 190 ALA A O 1
ATOM 1396 N N . LEU A 1 191 ? 17.594 0.803 -31.229 1.00 93.94 191 LEU A N 1
ATOM 1397 C CA . LEU A 1 191 ? 18.844 0.054 -31.331 1.00 93.94 191 LEU A CA 1
ATOM 1398 C C . LEU A 1 191 ? 18.932 -0.687 -32.668 1.00 93.94 191 LEU A C 1
ATOM 1400 O O . LEU A 1 191 ? 19.924 -0.542 -33.377 1.00 93.94 191 LEU A O 1
ATOM 1404 N N . ILE A 1 192 ? 17.879 -1.419 -33.048 1.00 94.12 192 ILE A N 1
ATOM 1405 C CA . ILE A 1 192 ? 17.828 -2.156 -34.321 1.00 94.12 192 ILE A CA 1
ATOM 1406 C C . ILE A 1 192 ? 17.992 -1.197 -35.507 1.00 94.12 192 ILE A C 1
ATOM 1408 O O . ILE A 1 192 ? 18.821 -1.436 -36.388 1.00 94.12 192 ILE A O 1
ATOM 1412 N N . ALA A 1 193 ? 17.242 -0.093 -35.520 1.00 93.88 193 ALA A N 1
ATOM 1413 C CA . ALA A 1 193 ? 17.321 0.905 -36.582 1.00 93.88 193 ALA A CA 1
ATOM 1414 C C . ALA A 1 193 ? 18.726 1.528 -36.682 1.00 93.88 193 ALA A C 1
ATOM 1416 O O . ALA A 1 193 ? 19.284 1.619 -37.777 1.00 93.88 193 ALA A O 1
ATOM 1417 N N . ALA A 1 194 ? 19.328 1.899 -35.548 1.00 92.12 194 ALA A N 1
ATOM 1418 C CA . ALA A 1 194 ? 20.680 2.443 -35.504 1.00 92.12 194 ALA A CA 1
ATOM 1419 C C . ALA A 1 194 ? 21.714 1.429 -36.019 1.00 92.12 194 ALA A C 1
ATOM 1421 O O . ALA A 1 194 ? 22.557 1.785 -36.840 1.00 92.12 194 ALA A O 1
ATOM 1422 N N . THR A 1 195 ? 21.621 0.155 -35.625 1.00 90.25 195 THR A N 1
ATOM 1423 C CA . THR A 1 195 ? 22.513 -0.908 -36.114 1.00 90.25 195 THR A CA 1
ATOM 1424 C C . THR A 1 195 ? 22.422 -1.091 -37.631 1.00 90.25 195 THR A C 1
ATOM 1426 O O . THR A 1 195 ? 23.460 -1.218 -38.282 1.00 90.25 195 THR A O 1
ATOM 1429 N N . ILE A 1 196 ? 21.218 -1.041 -38.216 1.00 92.56 196 ILE A N 1
ATOM 1430 C CA . ILE A 1 196 ? 21.028 -1.113 -39.677 1.00 92.56 196 ILE A CA 1
ATOM 1431 C C . ILE A 1 196 ? 21.715 0.071 -40.374 1.00 92.56 196 ILE A C 1
ATOM 1433 O O . ILE A 1 196 ? 22.428 -0.123 -41.356 1.00 92.56 196 ILE A O 1
ATOM 1437 N N . ILE A 1 197 ? 21.556 1.291 -39.852 1.00 91.00 197 ILE A N 1
ATOM 1438 C CA . ILE A 1 197 ? 22.191 2.497 -40.414 1.00 91.00 197 ILE A CA 1
ATOM 1439 C C . ILE A 1 197 ? 23.720 2.418 -40.289 1.00 91.00 197 ILE A C 1
ATOM 1441 O O . ILE A 1 197 ? 24.438 2.744 -41.234 1.00 91.00 197 ILE A O 1
ATOM 1445 N N . CYS A 1 198 ? 24.223 1.928 -39.154 1.00 88.69 198 CYS A N 1
ATOM 1446 C CA . CYS A 1 198 ? 25.649 1.722 -38.893 1.00 88.69 198 CYS A CA 1
ATOM 1447 C C . CYS A 1 198 ? 26.318 0.739 -39.874 1.00 88.69 198 CYS A C 1
ATOM 1449 O O . CYS A 1 198 ? 27.534 0.805 -40.060 1.00 88.69 198 CYS A O 1
ATOM 1451 N N . ALA A 1 199 ? 25.553 -0.154 -40.511 1.00 91.00 199 ALA A N 1
ATOM 1452 C CA . ALA A 1 199 ? 26.075 -1.097 -41.498 1.00 91.00 199 ALA A CA 1
ATOM 1453 C C . ALA A 1 199 ? 26.402 -0.445 -42.857 1.00 91.00 199 ALA A C 1
ATOM 1455 O O . ALA A 1 199 ? 27.083 -1.060 -43.678 1.00 91.00 199 ALA A O 1
ATOM 1456 N N . ILE A 1 200 ? 25.951 0.793 -43.109 1.00 90.31 200 ILE A N 1
ATOM 1457 C CA . ILE A 1 200 ? 26.257 1.524 -44.346 1.00 90.31 200 ILE A CA 1
ATOM 1458 C C . ILE A 1 200 ? 27.687 2.096 -44.255 1.00 90.31 200 ILE A C 1
ATOM 1460 O O . ILE A 1 200 ? 27.974 2.887 -43.352 1.00 90.31 200 ILE A O 1
ATOM 1464 N N . PRO A 1 201 ? 28.602 1.763 -45.186 1.00 87.94 201 PRO A N 1
ATOM 1465 C CA . PRO A 1 201 ? 29.979 2.245 -45.125 1.00 87.94 201 PRO A CA 1
ATOM 1466 C C . PRO A 1 201 ? 30.078 3.775 -45.174 1.00 87.94 201 PRO A C 1
ATOM 1468 O O . PRO A 1 201 ? 29.393 4.423 -45.966 1.00 87.94 201 PRO A O 1
ATOM 1471 N N . VAL A 1 202 ? 30.989 4.340 -44.374 1.00 82.00 202 VAL A N 1
ATOM 1472 C CA . VAL A 1 202 ? 31.376 5.766 -44.331 1.00 82.00 202 VAL A CA 1
ATOM 1473 C C . VAL A 1 202 ? 30.249 6.718 -43.902 1.00 82.00 202 VAL A C 1
ATOM 1475 O O . VAL A 1 202 ? 30.324 7.303 -42.824 1.00 82.00 202 VAL A O 1
ATOM 1478 N N . VAL A 1 203 ? 29.191 6.870 -44.702 1.00 86.44 203 VAL A N 1
ATOM 1479 C CA . VAL A 1 203 ? 28.055 7.764 -44.406 1.00 86.44 203 VAL A CA 1
ATOM 1480 C C . VAL A 1 203 ? 27.203 7.215 -43.259 1.00 86.44 203 VAL A C 1
ATOM 1482 O O . VAL A 1 203 ? 26.712 7.979 -42.426 1.00 86.44 203 VAL A O 1
ATOM 1485 N N . GLY A 1 204 ? 27.073 5.888 -43.173 1.00 84.19 204 GLY A N 1
ATOM 1486 C CA . GLY A 1 204 ? 26.277 5.234 -42.138 1.00 84.19 204 GLY A CA 1
ATOM 1487 C C . GLY A 1 204 ? 26.811 5.444 -40.734 1.00 84.19 204 GLY A C 1
ATOM 1488 O O . GLY A 1 204 ? 26.018 5.564 -39.815 1.00 84.19 204 GLY A O 1
ATOM 1489 N N . TRP A 1 205 ? 28.124 5.569 -40.538 1.00 85.44 205 TRP A N 1
ATOM 1490 C CA . TRP A 1 205 ? 28.696 5.742 -39.197 1.00 85.44 205 TRP A CA 1
ATOM 1491 C C . TRP A 1 205 ? 28.322 7.090 -38.579 1.00 85.44 205 TRP A C 1
ATOM 1493 O O . TRP A 1 205 ? 27.888 7.148 -37.428 1.00 85.44 205 TRP A O 1
ATOM 1503 N N . ILE A 1 206 ? 28.426 8.166 -39.364 1.00 86.50 206 ILE A N 1
ATOM 1504 C CA . ILE A 1 206 ? 28.042 9.513 -38.922 1.00 86.50 206 ILE A CA 1
ATOM 1505 C C . ILE A 1 206 ? 26.524 9.580 -38.724 1.00 86.50 206 ILE A C 1
ATOM 1507 O O . ILE A 1 206 ? 26.058 10.040 -37.682 1.00 86.50 206 ILE A O 1
ATOM 1511 N N . ALA A 1 207 ? 25.748 9.071 -39.688 1.00 88.31 207 ALA A N 1
ATOM 1512 C CA . ALA A 1 207 ? 24.291 9.030 -39.583 1.00 88.31 207 ALA A CA 1
ATOM 1513 C C . ALA A 1 207 ? 23.827 8.212 -38.366 1.00 88.31 207 ALA A C 1
ATOM 1515 O O . ALA A 1 207 ? 22.939 8.638 -37.635 1.00 88.31 207 ALA A O 1
ATOM 1516 N N . CYS A 1 208 ? 24.465 7.073 -38.106 1.00 89.38 208 CYS A N 1
ATOM 1517 C CA . CYS A 1 208 ? 24.164 6.194 -36.984 1.00 89.38 208 CYS A CA 1
ATOM 1518 C C . CYS A 1 208 ? 24.435 6.865 -35.638 1.00 89.38 208 CYS A C 1
ATOM 1520 O O . CYS A 1 208 ? 23.611 6.758 -34.730 1.00 89.38 208 CYS A O 1
ATOM 1522 N N . LEU A 1 209 ? 25.546 7.598 -35.510 1.00 87.44 209 LEU A N 1
ATOM 1523 C CA . LEU A 1 209 ? 25.832 8.379 -34.310 1.00 87.44 209 LEU A CA 1
ATOM 1524 C C . LEU A 1 209 ? 24.733 9.415 -34.049 1.00 87.44 209 LEU A C 1
ATOM 1526 O O . LEU A 1 209 ? 24.172 9.451 -32.956 1.00 87.44 209 LEU A O 1
ATOM 1530 N N . ILE A 1 210 ? 24.394 10.216 -35.062 1.00 89.31 210 ILE A N 1
ATOM 1531 C CA . ILE A 1 210 ? 23.376 11.269 -34.953 1.00 89.31 210 ILE A CA 1
ATOM 1532 C C . ILE A 1 210 ? 22.016 10.667 -34.587 1.00 89.31 210 ILE A C 1
ATOM 1534 O O . ILE A 1 210 ? 21.370 11.121 -33.645 1.00 89.31 210 ILE A O 1
ATOM 1538 N N . VAL A 1 211 ? 21.596 9.617 -35.294 1.00 90.31 211 VAL A N 1
ATOM 1539 C CA . VAL A 1 211 ? 20.316 8.944 -35.049 1.00 90.31 211 VAL A CA 1
ATOM 1540 C C . VAL A 1 211 ? 20.279 8.305 -33.660 1.00 90.31 211 VAL A C 1
ATOM 1542 O O . VAL A 1 211 ? 19.264 8.412 -32.979 1.00 90.31 211 VAL A O 1
ATOM 1545 N N . SER A 1 212 ? 21.383 7.716 -33.190 1.00 88.69 212 SER A N 1
ATOM 1546 C CA . SER A 1 212 ? 21.455 7.147 -31.836 1.00 88.69 212 SER A CA 1
ATOM 1547 C C . SER A 1 212 ? 21.287 8.219 -30.758 1.00 88.69 212 SER A C 1
ATOM 1549 O O . SER A 1 212 ? 20.563 7.995 -29.792 1.00 88.69 212 SER A O 1
ATOM 1551 N N . LEU A 1 213 ? 21.897 9.397 -30.936 1.00 87.12 213 LEU A N 1
ATOM 1552 C CA . LEU A 1 213 ? 21.745 10.523 -30.008 1.00 87.12 213 LEU A CA 1
ATOM 1553 C C . LEU A 1 213 ? 20.313 11.067 -30.000 1.00 87.12 213 LEU A C 1
ATOM 1555 O O . LEU A 1 213 ? 19.758 11.311 -28.930 1.00 87.12 213 LEU A O 1
ATOM 1559 N N . ILE A 1 214 ? 19.694 11.211 -31.176 1.00 90.94 214 ILE A N 1
ATOM 1560 C CA . ILE A 1 214 ? 18.283 11.610 -31.288 1.00 90.94 214 ILE A CA 1
ATOM 1561 C C . ILE A 1 214 ? 17.400 10.591 -30.569 1.00 90.94 214 ILE A C 1
ATOM 1563 O O . ILE A 1 214 ? 16.535 10.971 -29.777 1.00 90.94 214 ILE A O 1
ATOM 1567 N N . PHE A 1 215 ? 17.634 9.297 -30.801 1.00 93.06 215 PHE A N 1
ATOM 1568 C CA . PHE A 1 215 ? 16.835 8.269 -30.164 1.00 93.06 215 PHE A CA 1
ATOM 1569 C C . PHE A 1 215 ? 17.009 8.245 -28.646 1.00 93.06 215 PHE A C 1
ATOM 1571 O O . PHE A 1 215 ? 16.008 8.141 -27.937 1.00 93.06 215 PHE A O 1
ATOM 1578 N N . ALA A 1 216 ? 18.235 8.393 -28.147 1.00 88.50 216 ALA A N 1
ATOM 1579 C CA . ALA A 1 216 ? 18.506 8.483 -26.718 1.00 88.50 216 ALA A CA 1
ATOM 1580 C C . ALA A 1 216 ? 17.802 9.697 -26.085 1.00 88.50 216 ALA A C 1
ATOM 1582 O O . ALA A 1 216 ? 17.150 9.555 -25.051 1.00 88.50 216 ALA A O 1
ATOM 1583 N N . ALA A 1 217 ? 17.848 10.864 -26.738 1.00 88.94 217 ALA A N 1
ATOM 1584 C CA . ALA A 1 217 ? 17.182 12.079 -26.265 1.00 88.94 217 ALA A CA 1
ATOM 1585 C C . ALA A 1 217 ? 15.652 11.927 -26.192 1.00 88.94 217 ALA A C 1
ATOM 1587 O O . ALA A 1 217 ? 15.036 12.313 -25.199 1.00 88.94 217 ALA A O 1
ATOM 1588 N N . ILE A 1 218 ? 15.031 11.319 -27.208 1.00 92.31 218 ILE A N 1
ATOM 1589 C CA . ILE A 1 218 ? 13.591 11.014 -27.190 1.00 92.31 218 ILE A CA 1
ATOM 1590 C C . ILE A 1 218 ? 13.267 10.008 -26.078 1.00 92.31 218 ILE A C 1
ATOM 1592 O O . ILE A 1 218 ? 12.302 10.208 -25.344 1.00 92.31 218 ILE A O 1
ATOM 1596 N N . GLY A 1 219 ? 14.081 8.959 -25.913 1.00 90.56 219 GLY A N 1
ATOM 1597 C CA . GLY A 1 219 ? 13.912 7.974 -24.841 1.00 90.56 219 GLY A CA 1
ATOM 1598 C C . GLY A 1 219 ? 13.955 8.618 -23.454 1.00 90.56 219 GLY A C 1
ATOM 1599 O O . GLY A 1 219 ? 13.106 8.335 -22.610 1.00 90.56 219 GLY A O 1
ATOM 1600 N N . PHE A 1 220 ? 14.879 9.557 -23.244 1.00 88.88 220 PHE A N 1
ATOM 1601 C CA . PHE A 1 220 ? 14.934 10.358 -22.024 1.00 88.88 220 PHE A CA 1
ATOM 1602 C C . PHE A 1 220 ? 13.673 11.214 -21.832 1.00 88.88 220 PHE A C 1
ATOM 1604 O O . PHE A 1 220 ? 13.118 11.251 -20.736 1.00 88.88 220 PHE A O 1
ATOM 1611 N N . GLY A 1 221 ? 13.176 11.853 -22.895 1.00 89.75 221 GLY A N 1
ATOM 1612 C CA . GLY A 1 221 ? 11.920 12.605 -22.855 1.00 89.75 221 GLY A CA 1
ATOM 1613 C C . GLY A 1 221 ? 10.719 11.743 -22.451 1.00 89.75 221 GLY A C 1
ATOM 1614 O O . GLY A 1 221 ? 9.929 12.158 -21.603 1.00 89.75 221 GLY A O 1
ATOM 1615 N N . ILE A 1 222 ? 10.607 10.529 -23.005 1.00 91.75 222 ILE A N 1
ATOM 1616 C CA . ILE A 1 222 ? 9.575 9.545 -22.633 1.00 91.75 222 ILE A CA 1
ATOM 1617 C C . ILE A 1 222 ? 9.670 9.212 -21.142 1.00 91.75 222 ILE A C 1
ATOM 1619 O O . ILE A 1 222 ? 8.659 9.270 -20.442 1.00 91.75 222 ILE A O 1
ATOM 1623 N N . LEU A 1 223 ? 10.878 8.907 -20.653 1.00 90.62 223 LEU A N 1
ATOM 1624 C CA . LEU A 1 223 ? 11.108 8.581 -19.247 1.00 90.62 223 LEU A CA 1
ATOM 1625 C C . LEU A 1 223 ? 10.712 9.742 -18.329 1.00 90.62 223 LEU A C 1
ATOM 1627 O O . LEU A 1 223 ? 9.924 9.549 -17.411 1.00 90.62 223 LEU A O 1
ATOM 1631 N N . ALA A 1 224 ? 11.207 10.952 -18.601 1.00 90.12 224 ALA A N 1
ATOM 1632 C CA . ALA A 1 224 ? 10.971 12.124 -17.763 1.00 90.12 224 ALA A CA 1
ATOM 1633 C C . ALA A 1 224 ? 9.481 12.500 -17.687 1.00 90.12 224 ALA A C 1
ATOM 1635 O O . ALA A 1 224 ? 8.948 12.725 -16.599 1.00 90.12 224 ALA A O 1
ATOM 1636 N N . MET A 1 225 ? 8.784 12.527 -18.829 1.00 92.00 225 MET A N 1
ATOM 1637 C CA . MET A 1 225 ? 7.342 12.800 -18.859 1.00 92.00 225 MET A CA 1
ATOM 1638 C C . MET A 1 225 ? 6.545 11.694 -18.163 1.00 92.00 225 MET A C 1
ATOM 1640 O O . MET A 1 225 ? 5.616 11.983 -17.409 1.00 92.00 225 MET A O 1
ATOM 1644 N N . GLY A 1 226 ? 6.918 10.435 -18.397 1.00 92.25 226 GLY A N 1
ATOM 1645 C CA . GLY A 1 226 ? 6.277 9.280 -17.787 1.00 92.25 226 GLY A CA 1
ATOM 1646 C C . GLY A 1 226 ? 6.427 9.249 -16.267 1.00 92.25 226 GLY A C 1
ATOM 1647 O O . GLY A 1 226 ? 5.431 9.089 -15.567 1.00 92.25 226 GLY A O 1
ATOM 1648 N N . MET A 1 227 ? 7.638 9.486 -15.754 1.00 91.44 227 MET A N 1
ATOM 1649 C CA . MET A 1 227 ? 7.909 9.585 -14.315 1.00 91.44 227 MET A CA 1
ATOM 1650 C C . MET A 1 227 ? 7.095 10.712 -13.672 1.00 91.44 227 MET A C 1
ATOM 1652 O O . MET A 1 227 ? 6.435 10.491 -12.666 1.00 91.44 227 MET A O 1
ATOM 1656 N N . ASN A 1 228 ? 7.056 11.897 -14.286 1.00 92.81 228 ASN A N 1
ATOM 1657 C CA . ASN A 1 228 ? 6.248 13.011 -13.784 1.00 92.81 228 ASN A CA 1
ATOM 1658 C C . ASN A 1 228 ? 4.741 12.696 -13.747 1.00 92.81 228 ASN A C 1
ATOM 1660 O O . ASN A 1 228 ? 4.036 13.184 -12.872 1.00 92.81 228 ASN A O 1
ATOM 1664 N N . ASN A 1 229 ? 4.233 11.896 -14.688 1.00 93.38 229 ASN A N 1
ATOM 1665 C CA . ASN A 1 229 ? 2.834 11.462 -14.677 1.00 93.38 229 ASN A CA 1
ATOM 1666 C C . ASN A 1 229 ? 2.563 10.378 -13.628 1.00 93.38 229 ASN A C 1
ATOM 1668 O O . ASN A 1 229 ? 1.475 10.360 -13.059 1.00 93.38 229 ASN A O 1
ATOM 1672 N N . ALA A 1 230 ? 3.526 9.488 -13.385 1.00 93.75 230 ALA A N 1
ATOM 1673 C CA . ALA A 1 230 ? 3.444 8.474 -12.340 1.00 93.75 230 ALA A CA 1
ATOM 1674 C C . ALA A 1 230 ? 3.394 9.116 -10.944 1.00 93.75 230 ALA A C 1
ATOM 1676 O O . ALA A 1 230 ? 2.502 8.802 -10.170 1.00 93.75 230 ALA A O 1
ATOM 1677 N N . LEU A 1 231 ? 4.255 10.101 -10.671 1.00 92.50 231 LEU A N 1
ATOM 1678 C CA . LEU A 1 231 ? 4.288 10.826 -9.389 1.00 92.50 231 LEU A CA 1
ATOM 1679 C C . LEU A 1 231 ? 3.007 11.619 -9.079 1.00 92.50 231 LEU A C 1
ATOM 1681 O O . LEU A 1 231 ? 2.768 11.987 -7.938 1.00 92.50 231 LEU A O 1
ATOM 1685 N N . LYS A 1 232 ? 2.183 11.916 -10.088 1.00 92.69 232 LYS A N 1
ATOM 1686 C CA . LYS A 1 232 ? 0.919 12.652 -9.914 1.00 92.69 232 LYS A CA 1
ATOM 1687 C C . LYS A 1 232 ? -0.275 11.751 -9.614 1.00 92.69 232 LYS A C 1
ATOM 1689 O O . LYS A 1 232 ? -1.378 12.264 -9.443 1.00 92.69 232 LYS A O 1
ATOM 1694 N N . ASP A 1 233 ? -0.093 10.435 -9.647 1.00 92.25 233 ASP A N 1
ATOM 1695 C CA . ASP A 1 233 ? -1.187 9.481 -9.514 1.00 92.25 233 ASP A CA 1
ATOM 1696 C C . ASP A 1 233 ? -1.399 9.037 -8.077 1.00 92.25 233 ASP A C 1
ATOM 1698 O O . ASP A 1 233 ? -0.960 7.963 -7.685 1.00 92.25 233 ASP A O 1
ATOM 1702 N N . THR A 1 234 ? -2.071 9.868 -7.297 1.00 93.81 234 THR A N 1
ATOM 1703 C CA . THR A 1 234 ? -2.198 9.664 -5.859 1.00 93.81 234 THR A CA 1
ATOM 1704 C C . THR A 1 234 ? -3.385 8.789 -5.470 1.00 93.81 234 THR A C 1
ATOM 1706 O O . THR A 1 234 ? -4.477 8.869 -6.044 1.00 93.81 234 THR A O 1
ATOM 1709 N N . GLY A 1 235 ? -3.174 7.966 -4.444 1.00 93.81 235 GLY A N 1
ATOM 1710 C CA . GLY A 1 235 ? -4.234 7.289 -3.718 1.00 93.81 235 GLY A CA 1
ATOM 1711 C C . GLY A 1 235 ? -5.213 8.306 -3.132 1.00 93.81 235 GLY A C 1
ATOM 1712 O O . GLY A 1 235 ? -4.839 9.407 -2.721 1.00 93.81 235 GLY A O 1
ATOM 1713 N N . ASN A 1 236 ? -6.500 7.961 -3.120 1.00 93.94 236 ASN A N 1
ATOM 1714 C CA . ASN A 1 236 ? -7.542 8.840 -2.597 1.00 93.94 236 ASN A CA 1
ATOM 1715 C C . ASN A 1 236 ? -8.644 8.018 -1.916 1.00 93.94 236 ASN A C 1
ATOM 1717 O O . ASN A 1 236 ? -9.322 7.235 -2.592 1.00 93.94 236 ASN A O 1
ATOM 1721 N N . PRO A 1 237 ? -8.905 8.237 -0.615 1.00 94.69 237 PRO A N 1
ATOM 1722 C CA . PRO A 1 237 ? -9.986 7.561 0.097 1.00 94.69 237 PRO A CA 1
ATOM 1723 C C . PRO A 1 237 ? -11.370 7.725 -0.544 1.00 94.69 237 PRO A C 1
ATOM 1725 O O . PRO A 1 237 ? -12.217 6.835 -0.449 1.00 94.69 237 PRO A O 1
ATOM 1728 N N . ASN A 1 238 ? -11.597 8.833 -1.258 1.00 93.81 238 ASN A N 1
ATOM 1729 C CA . ASN A 1 238 ? -12.864 9.091 -1.938 1.00 93.81 238 ASN A CA 1
ATOM 1730 C C . ASN A 1 238 ? -13.102 8.185 -3.158 1.00 93.81 238 ASN A C 1
ATOM 1732 O O . ASN A 1 238 ? -14.240 8.088 -3.614 1.00 93.81 238 ASN A O 1
ATOM 1736 N N . HIS A 1 239 ? -12.078 7.496 -3.675 1.00 92.81 239 HIS A N 1
ATOM 1737 C CA . HIS A 1 239 ? -12.278 6.454 -4.688 1.00 92.81 239 HIS A CA 1
ATOM 1738 C C . HIS A 1 239 ? -13.034 5.260 -4.088 1.00 92.81 239 HIS A C 1
ATOM 1740 O O . HIS A 1 239 ? -14.013 4.782 -4.663 1.00 92.81 239 HIS A O 1
ATOM 1746 N N . VAL A 1 240 ? -12.656 4.847 -2.874 1.00 94.19 240 VAL A N 1
ATOM 1747 C CA . VAL A 1 240 ? -13.341 3.779 -2.135 1.00 94.19 240 VAL A CA 1
ATOM 1748 C C . VAL A 1 240 ? -14.740 4.223 -1.710 1.00 94.19 240 VAL A C 1
ATOM 1750 O O . VAL A 1 240 ? -15.718 3.516 -1.960 1.00 94.19 240 VAL A O 1
ATOM 1753 N N . ASN A 1 241 ? -14.852 5.411 -1.111 1.00 93.88 241 ASN A N 1
ATOM 1754 C CA . ASN A 1 241 ? -16.124 5.966 -0.664 1.00 93.88 241 ASN A CA 1
ATOM 1755 C C . ASN A 1 241 ? -16.174 7.480 -0.891 1.00 93.88 241 ASN A C 1
ATOM 1757 O O . ASN A 1 241 ? -15.638 8.254 -0.103 1.00 93.88 241 ASN A O 1
ATOM 1761 N N . ALA A 1 242 ? -16.891 7.909 -1.932 1.00 92.69 242 ALA A N 1
ATOM 1762 C CA . ALA A 1 242 ? -17.018 9.323 -2.297 1.00 92.69 242 ALA A CA 1
ATOM 1763 C C . ALA A 1 242 ? -17.671 10.199 -1.209 1.00 92.69 242 ALA A C 1
ATOM 1765 O O . ALA A 1 242 ? -17.548 11.421 -1.253 1.00 92.69 242 ALA A O 1
ATOM 1766 N N . ASN A 1 243 ? -18.352 9.588 -0.233 1.00 91.56 243 ASN A N 1
ATOM 1767 C CA . ASN A 1 243 ? -18.997 10.282 0.881 1.00 91.56 243 ASN A CA 1
ATOM 1768 C C . ASN A 1 243 ? -18.127 10.329 2.148 1.00 91.56 243 ASN A C 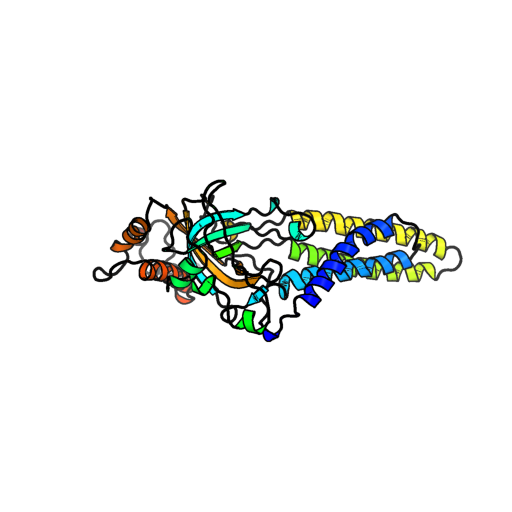1
ATOM 1770 O O . ASN A 1 243 ? -18.588 10.819 3.179 1.00 91.56 243 ASN A O 1
ATOM 1774 N N . LEU A 1 244 ? -16.892 9.812 2.112 1.00 92.25 244 LEU A N 1
ATOM 1775 C CA . LEU A 1 244 ? -16.013 9.800 3.283 1.00 92.25 244 LEU A CA 1
ATOM 1776 C C . LEU A 1 244 ? -15.641 11.229 3.716 1.00 92.25 244 LEU A C 1
ATOM 1778 O O . LEU A 1 244 ? -15.609 11.541 4.914 1.00 92.25 244 LEU A O 1
ATOM 1782 N N . GLY A 1 245 ? -15.443 12.114 2.734 1.00 91.44 245 GLY A N 1
ATOM 1783 C CA . GLY A 1 245 ? -15.013 13.489 2.955 1.00 91.44 245 GLY A CA 1
ATOM 1784 C C . GLY A 1 245 ? -13.596 13.554 3.529 1.00 91.44 245 GLY A C 1
ATOM 1785 O O . GLY A 1 245 ? -12.801 12.628 3.377 1.00 91.44 245 GLY A O 1
ATOM 1786 N N . THR A 1 246 ? -13.265 14.660 4.197 1.00 94.62 246 THR A N 1
ATOM 1787 C CA . THR A 1 246 ? -11.976 14.802 4.889 1.00 94.62 246 THR A CA 1
ATOM 1788 C C . THR A 1 246 ? -11.968 13.972 6.164 1.00 94.62 246 THR A C 1
ATOM 1790 O O . THR A 1 246 ? -12.898 14.073 6.965 1.00 94.62 246 THR A O 1
ATOM 1793 N N . LEU A 1 247 ? -10.913 13.187 6.362 1.00 96.50 247 LEU A N 1
ATOM 1794 C CA . LEU A 1 247 ? -10.681 12.421 7.581 1.00 96.50 247 LEU A CA 1
ATOM 1795 C C . LEU A 1 247 ? -10.114 13.312 8.698 1.00 96.50 247 LEU A C 1
ATOM 1797 O O . LEU A 1 247 ? -9.199 14.103 8.477 1.00 96.50 247 LEU A O 1
ATOM 1801 N N . GLU A 1 248 ? -10.654 13.180 9.909 1.00 97.44 248 GLU A N 1
ATOM 1802 C CA . GLU A 1 248 ? -10.239 13.931 11.094 1.00 97.44 248 GLU A CA 1
ATOM 1803 C C . GLU A 1 248 ? -9.460 13.033 12.066 1.00 97.44 248 GLU A C 1
ATOM 1805 O O . GLU A 1 248 ? -10.036 12.248 12.829 1.00 97.44 248 GLU A O 1
ATOM 1810 N N . VAL A 1 249 ? -8.133 13.189 12.063 1.00 98.12 249 VAL A N 1
ATOM 1811 C CA . VAL A 1 249 ? -7.202 12.475 12.950 1.00 98.12 249 VAL A CA 1
ATOM 1812 C C . VAL A 1 249 ? -7.593 12.632 14.423 1.00 98.12 249 VAL A C 1
ATOM 1814 O O . VAL A 1 249 ? -7.930 13.720 14.895 1.00 98.12 249 VAL A O 1
ATOM 1817 N N . GLY A 1 250 ? -7.582 11.517 15.154 1.00 97.50 250 GLY A N 1
ATOM 1818 C CA . GLY A 1 250 ? -7.948 11.436 16.562 1.00 97.50 250 GLY A CA 1
ATOM 1819 C C . GLY A 1 250 ? -9.448 11.567 16.833 1.00 97.50 250 GLY A C 1
ATOM 1820 O O . GLY A 1 250 ? -9.854 11.420 17.985 1.00 97.50 250 GLY A O 1
ATOM 1821 N N . LYS A 1 251 ? -10.291 11.825 15.830 1.00 97.31 251 LYS A N 1
ATOM 1822 C CA . LYS A 1 251 ? -11.737 11.988 16.025 1.00 97.31 251 LYS A CA 1
ATOM 1823 C C . LYS A 1 251 ? -12.548 10.945 15.292 1.00 97.31 251 LYS A C 1
ATOM 1825 O O . LYS A 1 251 ? -13.531 10.480 15.848 1.00 97.31 251 LYS A O 1
ATOM 1830 N N . ASP A 1 252 ? -12.190 10.595 14.069 1.00 98.50 252 ASP A N 1
ATOM 1831 C CA . ASP A 1 252 ? -13.018 9.682 13.293 1.00 98.50 252 ASP A CA 1
ATOM 1832 C C . ASP A 1 252 ? -12.911 8.242 13.804 1.00 98.50 252 ASP A C 1
ATOM 1834 O O . ASP A 1 252 ? -11.819 7.721 14.046 1.00 98.50 252 ASP A O 1
ATOM 1838 N N . LEU A 1 253 ? -14.075 7.607 13.955 1.00 98.62 253 LEU A N 1
ATOM 1839 C CA . LEU A 1 253 ? -14.196 6.164 14.110 1.00 98.62 253 LEU A CA 1
ATOM 1840 C C . LEU A 1 253 ? -14.490 5.577 12.743 1.00 98.62 253 LEU A C 1
ATOM 1842 O O . LEU A 1 253 ? -15.436 6.001 12.070 1.00 98.62 253 LEU A O 1
ATOM 1846 N N . LEU A 1 254 ? -13.661 4.630 12.335 1.00 98.56 254 LEU A N 1
ATOM 1847 C CA . LEU A 1 254 ? -13.676 4.055 11.006 1.00 98.56 254 LEU A CA 1
ATOM 1848 C C . LEU A 1 254 ? -13.954 2.561 11.087 1.00 98.56 254 LEU A C 1
ATOM 1850 O O . LEU A 1 254 ? -13.468 1.868 11.982 1.00 98.56 254 LEU A O 1
ATOM 1854 N N . VAL A 1 255 ? -14.700 2.081 10.101 1.00 98.44 255 VAL A N 1
ATOM 1855 C CA . VAL A 1 255 ? -14.651 0.689 9.678 1.00 98.44 255 VAL A CA 1
ATOM 1856 C C . VAL A 1 255 ? -13.917 0.628 8.346 1.00 98.44 255 VAL A C 1
ATOM 1858 O O . VAL A 1 255 ? -14.195 1.413 7.434 1.00 98.44 255 VAL A O 1
ATOM 1861 N N . THR A 1 256 ? -12.973 -0.293 8.233 1.00 98.25 256 THR A N 1
ATOM 1862 C CA . THR A 1 256 ? -12.201 -0.537 7.017 1.00 98.25 256 THR A CA 1
ATOM 1863 C C . THR A 1 256 ? -12.213 -2.013 6.673 1.00 98.25 256 THR A C 1
ATOM 1865 O O . THR A 1 256 ? -12.267 -2.873 7.548 1.00 98.25 256 THR A O 1
ATOM 1868 N N . LYS A 1 257 ? -12.180 -2.318 5.378 1.00 98.31 257 LYS A N 1
ATOM 1869 C CA . LYS A 1 257 ? -12.036 -3.681 4.872 1.00 98.31 257 LYS A CA 1
ATOM 1870 C C . LYS A 1 257 ? -11.120 -3.680 3.662 1.00 98.31 257 LYS A C 1
ATOM 1872 O O . LYS A 1 257 ? -11.218 -2.795 2.814 1.00 98.31 257 LYS A O 1
ATOM 1877 N N . GLY A 1 258 ? -10.265 -4.684 3.556 1.00 98.06 258 GLY A N 1
ATOM 1878 C CA . GLY A 1 258 ? -9.365 -4.861 2.421 1.00 98.06 258 GLY A CA 1
ATOM 1879 C C . GLY A 1 258 ? -8.519 -6.114 2.574 1.00 98.06 258 GLY A C 1
ATOM 1880 O O . GLY A 1 258 ? -8.707 -6.867 3.532 1.00 98.06 258 GLY A O 1
ATOM 1881 N N . THR A 1 259 ? -7.605 -6.338 1.634 1.00 98.25 259 THR A N 1
ATOM 1882 C CA . THR A 1 259 ? -6.758 -7.539 1.645 1.00 98.25 259 THR A CA 1
ATOM 1883 C C . THR A 1 259 ? -5.783 -7.465 2.815 1.00 98.25 259 THR A C 1
ATOM 1885 O O . THR A 1 259 ? -5.085 -6.465 2.959 1.00 98.25 259 THR A O 1
ATOM 1888 N N . TRP A 1 260 ? -5.706 -8.519 3.627 1.00 98.25 260 TRP A N 1
ATOM 1889 C CA . TRP A 1 260 ? -4.730 -8.595 4.713 1.00 98.25 260 TRP A CA 1
ATOM 1890 C C . TRP A 1 260 ? -3.390 -9.119 4.205 1.00 98.25 260 TRP A C 1
ATOM 1892 O O . TRP A 1 260 ? -3.309 -10.222 3.648 1.00 98.25 260 TRP A O 1
ATOM 1902 N N . VAL A 1 261 ? -2.343 -8.322 4.379 1.00 98.19 261 VAL A N 1
ATOM 1903 C CA . VAL A 1 261 ? -1.011 -8.618 3.852 1.00 98.19 261 VAL A CA 1
ATOM 1904 C C . VAL A 1 261 ? 0.066 -8.275 4.874 1.00 98.19 261 VAL A C 1
ATOM 1906 O O . VAL A 1 261 ? -0.176 -7.549 5.833 1.00 98.19 261 VAL A O 1
ATOM 1909 N N . PHE A 1 262 ? 1.256 -8.823 4.668 1.00 97.75 262 PHE A N 1
ATOM 1910 C CA . PHE A 1 262 ? 2.485 -8.394 5.324 1.00 97.75 262 PHE A CA 1
ATOM 1911 C C . PHE A 1 262 ? 3.342 -7.646 4.301 1.00 97.75 262 PHE A C 1
ATOM 1913 O O . PHE A 1 262 ? 3.587 -8.184 3.214 1.00 97.75 262 PHE A O 1
ATOM 1920 N N . ASP A 1 263 ? 3.800 -6.439 4.634 1.00 95.44 263 ASP A N 1
ATOM 1921 C CA . ASP A 1 263 ? 4.720 -5.675 3.788 1.00 95.44 263 ASP A CA 1
ATOM 1922 C C . ASP A 1 263 ? 6.179 -5.970 4.162 1.00 95.44 263 ASP A C 1
ATOM 1924 O O . ASP A 1 263 ? 6.639 -5.688 5.270 1.00 95.44 263 ASP A O 1
ATOM 1928 N N . SER A 1 264 ? 6.922 -6.539 3.208 1.00 92.69 264 SER A N 1
ATOM 1929 C CA . SER A 1 264 ? 8.326 -6.925 3.380 1.00 92.69 264 SER A CA 1
ATOM 1930 C C . SER A 1 264 ? 9.344 -5.836 3.015 1.00 92.69 264 SER A C 1
ATOM 1932 O O . SER A 1 264 ? 10.542 -6.066 3.189 1.00 92.69 264 SER A O 1
ATOM 1934 N N . ALA A 1 265 ? 8.922 -4.678 2.489 1.00 84.00 265 ALA A N 1
ATOM 1935 C CA . ALA A 1 265 ? 9.847 -3.609 2.091 1.00 84.00 265 ALA A CA 1
ATOM 1936 C C . ALA A 1 265 ? 10.360 -2.746 3.260 1.00 84.00 265 ALA A C 1
ATOM 1938 O O . ALA A 1 265 ? 11.370 -2.058 3.102 1.00 84.00 265 ALA A O 1
ATOM 1939 N N . HIS A 1 266 ? 9.704 -2.807 4.422 1.00 73.25 266 HIS A N 1
ATOM 1940 C CA . HIS A 1 266 ? 10.019 -2.019 5.618 1.00 73.25 266 HIS A CA 1
ATOM 1941 C C . HIS A 1 266 ? 10.563 -2.896 6.764 1.00 73.25 266 HIS A C 1
ATOM 1943 O O . HIS A 1 266 ? 10.983 -4.032 6.553 1.00 73.25 266 HIS A O 1
ATOM 1949 N N . SER A 1 267 ? 10.531 -2.386 8.002 1.00 79.88 267 SER A N 1
ATOM 1950 C CA . SER A 1 267 ? 10.795 -3.123 9.254 1.00 79.88 267 SER A CA 1
ATOM 1951 C C . SER A 1 267 ? 9.913 -4.374 9.459 1.00 79.88 267 SER A C 1
ATOM 1953 O O . SER A 1 267 ? 10.134 -5.124 10.407 1.00 79.88 267 SER A O 1
ATOM 1955 N N . GLY A 1 268 ? 8.927 -4.588 8.579 1.00 88.69 268 GLY A N 1
ATOM 1956 C CA . GLY A 1 268 ? 8.025 -5.731 8.568 1.00 88.69 268 GLY A CA 1
ATOM 1957 C C . GLY A 1 268 ? 6.819 -5.525 9.476 1.00 88.69 268 GLY A C 1
ATOM 1958 O O . GLY A 1 268 ? 6.931 -5.575 10.703 1.00 88.69 268 GLY A O 1
ATOM 1959 N N . TYR A 1 269 ? 5.644 -5.340 8.881 1.00 96.06 269 TYR A N 1
ATOM 1960 C CA . TYR A 1 269 ? 4.380 -5.276 9.612 1.00 96.06 269 TYR A CA 1
ATOM 1961 C C . TYR A 1 269 ? 3.212 -5.765 8.756 1.00 96.06 269 TYR A C 1
ATOM 1963 O O . TYR A 1 269 ? 3.297 -5.855 7.531 1.00 96.06 269 TYR A O 1
ATOM 1971 N N . ASN A 1 270 ? 2.117 -6.114 9.429 1.00 97.69 270 ASN A N 1
ATOM 1972 C CA . ASN A 1 270 ? 0.873 -6.452 8.756 1.00 97.69 270 ASN A CA 1
ATOM 1973 C C . ASN A 1 270 ? 0.081 -5.182 8.456 1.00 97.69 270 ASN A C 1
ATOM 1975 O O . ASN A 1 270 ? 0.042 -4.259 9.270 1.00 97.69 270 ASN A O 1
ATOM 1979 N N . GLU A 1 271 ? -0.628 -5.188 7.340 1.00 97.75 271 GLU A N 1
ATOM 1980 C CA . GLU A 1 271 ? -1.429 -4.063 6.883 1.00 97.75 271 GLU A CA 1
ATOM 1981 C C . GLU A 1 271 ? -2.661 -4.527 6.099 1.00 97.75 271 GLU A C 1
ATOM 1983 O O . GLU A 1 271 ? -2.829 -5.706 5.761 1.00 97.75 271 GLU A O 1
ATOM 1988 N N . ILE A 1 272 ? -3.540 -3.571 5.812 1.00 98.50 272 ILE A N 1
ATOM 1989 C CA . ILE A 1 272 ? -4.647 -3.728 4.873 1.00 98.50 272 ILE A CA 1
ATOM 1990 C C . ILE A 1 272 ? -4.276 -3.016 3.572 1.00 98.50 272 ILE A C 1
ATOM 1992 O O . ILE A 1 272 ? -4.328 -1.788 3.509 1.00 98.50 272 ILE A O 1
ATOM 1996 N N . HIS A 1 273 ? -3.967 -3.779 2.522 1.00 97.69 273 HIS A N 1
ATOM 1997 C CA . HIS A 1 273 ? -3.583 -3.223 1.224 1.00 97.69 273 HIS A CA 1
ATOM 1998 C C . HIS A 1 273 ? -4.074 -4.102 0.051 1.00 97.69 273 HIS A C 1
ATOM 2000 O O . HIS A 1 273 ? -3.669 -5.260 -0.079 1.00 97.69 273 HIS A O 1
ATOM 2006 N N . PRO A 1 274 ? -4.920 -3.574 -0.857 1.00 97.75 274 PRO A N 1
ATOM 2007 C CA . PRO A 1 274 ? -5.528 -2.247 -0.793 1.00 97.75 274 PRO A CA 1
ATOM 2008 C C . PRO A 1 274 ? -6.733 -2.237 0.148 1.00 97.75 274 PRO A C 1
ATOM 2010 O O . PRO A 1 274 ? -7.406 -3.259 0.343 1.00 97.75 274 PRO A O 1
ATOM 2013 N N . VAL A 1 275 ? -7.072 -1.055 0.658 1.00 98.25 275 VAL A N 1
ATOM 2014 C CA . VAL A 1 275 ? -8.381 -0.782 1.256 1.00 98.25 275 VAL A CA 1
ATOM 2015 C C . VAL A 1 275 ? -9.459 -0.837 0.168 1.00 98.25 275 VAL A C 1
ATOM 2017 O O . VAL A 1 275 ? -9.424 -0.106 -0.820 1.00 98.25 275 VAL A O 1
ATOM 2020 N N . LYS A 1 276 ? -10.457 -1.700 0.370 1.00 97.31 276 LYS A N 1
ATOM 2021 C CA . LYS A 1 276 ? -11.588 -1.935 -0.547 1.00 97.31 276 LYS A CA 1
ATOM 2022 C C . LYS A 1 276 ? -12.891 -1.308 -0.057 1.00 97.31 276 LYS A C 1
ATOM 2024 O O . LYS A 1 276 ? -13.777 -1.030 -0.862 1.00 97.31 276 LYS A O 1
ATOM 2029 N N . HIS A 1 277 ? -12.989 -1.064 1.248 1.00 97.38 277 HIS A N 1
ATOM 2030 C CA . HIS A 1 277 ? -14.079 -0.348 1.899 1.00 97.38 277 HIS A CA 1
ATOM 2031 C C . HIS A 1 277 ? -13.527 0.526 3.029 1.00 97.38 277 HIS A C 1
ATOM 2033 O O . HIS A 1 277 ? -12.697 0.073 3.815 1.00 97.38 277 HIS A O 1
ATOM 2039 N N . CYS A 1 278 ? -14.029 1.753 3.148 1.00 97.75 278 CYS A N 1
ATOM 2040 C CA . CYS A 1 278 ? -13.798 2.614 4.301 1.00 97.75 278 CYS A CA 1
ATOM 2041 C C . CYS A 1 278 ? -15.030 3.485 4.546 1.00 97.75 278 CYS A C 1
ATOM 2043 O O . CYS A 1 278 ? -15.561 4.113 3.622 1.00 97.75 278 CYS A O 1
ATOM 2045 N N . GLN A 1 279 ? -15.482 3.533 5.794 1.00 96.88 279 GLN A N 1
ATOM 2046 C CA . GLN A 1 279 ? -16.616 4.347 6.197 1.00 96.88 279 GLN A CA 1
ATOM 2047 C C . GLN A 1 279 ? -16.390 4.935 7.589 1.00 96.88 279 GLN A C 1
ATOM 2049 O O . GLN A 1 279 ? -15.956 4.250 8.514 1.00 96.88 279 GLN A O 1
ATOM 2054 N N . ARG A 1 280 ? -16.752 6.213 7.747 1.00 97.31 280 ARG A N 1
ATOM 2055 C CA . ARG A 1 280 ? -16.908 6.840 9.060 1.00 97.31 280 ARG A CA 1
ATOM 2056 C C . ARG A 1 280 ? -18.173 6.296 9.721 1.00 97.31 280 ARG A C 1
ATOM 2058 O O . ARG A 1 280 ? -19.271 6.489 9.201 1.00 97.31 280 ARG A O 1
ATOM 2065 N N . ILE A 1 281 ? -18.009 5.651 10.868 1.00 96.69 281 ILE A N 1
ATOM 2066 C CA . ILE A 1 281 ? -19.095 5.046 11.659 1.00 96.69 281 ILE A CA 1
ATOM 2067 C C . ILE A 1 281 ? -19.445 5.863 12.905 1.00 96.69 281 ILE A C 1
ATOM 2069 O O . ILE A 1 281 ? -20.424 5.580 13.583 1.00 96.69 281 ILE A O 1
ATOM 2073 N N . GLY A 1 282 ? -18.662 6.898 13.206 1.00 96.38 282 GLY A N 1
ATOM 2074 C CA . GLY A 1 282 ? -18.921 7.797 14.319 1.00 96.38 282 GLY A CA 1
ATOM 2075 C C . GLY A 1 282 ? -17.777 8.774 14.549 1.00 96.38 282 GLY A C 1
ATOM 2076 O O . GLY A 1 282 ? -16.810 8.823 13.783 1.00 96.38 282 GLY A O 1
ATOM 2077 N N . LYS A 1 283 ? -17.893 9.547 15.629 1.00 97.06 283 LYS A N 1
ATOM 2078 C CA . LYS A 1 283 ? -16.815 10.388 16.148 1.00 97.06 283 LYS A CA 1
ATOM 2079 C C . LYS A 1 283 ? -16.507 10.006 17.586 1.00 97.06 283 LYS A C 1
ATOM 2081 O O . LYS A 1 283 ? -17.411 9.751 18.376 1.00 97.06 283 LYS A O 1
ATOM 2086 N N . TRP A 1 284 ? -15.226 10.003 17.914 1.00 97.19 284 TRP A N 1
ATOM 2087 C CA . TRP A 1 284 ? -14.718 9.782 19.249 1.00 97.19 284 TRP A CA 1
ATOM 2088 C C . TRP A 1 284 ? -15.222 10.870 20.191 1.00 97.19 284 TRP A C 1
ATOM 2090 O O . TRP A 1 284 ? -15.013 12.063 19.962 1.00 97.19 284 TRP A O 1
ATOM 2100 N N . SER A 1 285 ? -15.859 10.436 21.270 1.00 95.75 285 SER A N 1
ATOM 2101 C CA . SER A 1 285 ? -16.454 11.291 22.298 1.00 95.75 285 SER A CA 1
ATOM 2102 C C . SER A 1 285 ? -15.765 11.160 23.660 1.00 95.75 285 SER A C 1
ATOM 2104 O O . SER A 1 285 ? -16.231 11.739 24.637 1.00 95.75 285 SER A O 1
ATOM 2106 N N . GLY A 1 286 ? -14.637 10.443 23.729 1.00 94.50 286 GLY A N 1
ATOM 2107 C CA . GLY A 1 286 ? -13.825 10.293 24.941 1.00 94.50 286 GLY A CA 1
ATOM 2108 C C . GLY A 1 286 ? -13.743 8.871 25.494 1.00 94.50 286 GLY A C 1
ATOM 2109 O O . GLY A 1 286 ? -12.855 8.614 26.299 1.00 94.50 286 GLY A O 1
ATOM 2110 N N . SER A 1 287 ? -14.614 7.951 25.069 1.00 96.56 287 SER A N 1
ATOM 2111 C CA . SER A 1 287 ? -14.554 6.543 25.473 1.00 96.56 287 SER A CA 1
ATOM 2112 C C . SER A 1 287 ? -15.132 5.612 24.410 1.00 96.56 287 SER A C 1
ATOM 2114 O O . SER A 1 287 ? -16.008 5.995 23.631 1.00 96.56 287 SER A O 1
ATOM 2116 N N . TRP A 1 288 ? -14.682 4.356 24.424 1.00 96.38 288 TRP A N 1
ATOM 2117 C CA . TRP A 1 288 ? -15.252 3.304 23.585 1.00 96.38 288 TRP A CA 1
ATOM 2118 C C . TRP A 1 288 ? -16.695 2.973 23.955 1.00 96.38 288 TRP A C 1
ATOM 2120 O O . TRP A 1 288 ? -17.498 2.719 23.063 1.00 96.38 288 TRP A O 1
ATOM 2130 N N . GLN A 1 289 ? -17.058 3.067 25.239 1.00 96.56 289 GLN A N 1
ATOM 2131 C CA . GLN A 1 289 ? -18.431 2.808 25.675 1.00 96.56 289 GLN A CA 1
ATOM 2132 C C . GLN A 1 289 ? -19.436 3.719 24.962 1.00 96.56 289 GLN A C 1
ATOM 2134 O O . GLN A 1 289 ? -20.452 3.239 24.481 1.00 96.56 289 GLN A O 1
ATOM 2139 N N . ALA A 1 290 ? -19.120 5.005 24.792 1.00 95.31 290 ALA A N 1
ATOM 2140 C CA . ALA A 1 290 ? -20.001 5.920 24.071 1.00 95.31 290 ALA A CA 1
ATOM 2141 C C . ALA A 1 290 ? -20.144 5.565 22.577 1.00 95.31 290 ALA A C 1
ATOM 2143 O O . ALA A 1 290 ? -21.186 5.830 21.977 1.00 95.31 290 ALA A O 1
ATOM 2144 N N . ALA A 1 291 ? -19.120 4.958 21.966 1.00 95.44 291 ALA A N 1
ATOM 2145 C CA . ALA A 1 291 ? -19.227 4.415 20.614 1.00 95.44 291 ALA A CA 1
ATOM 2146 C C . ALA A 1 291 ? -20.108 3.155 20.585 1.00 95.44 291 ALA A C 1
ATOM 2148 O O . ALA A 1 291 ? -20.941 3.019 19.693 1.00 95.44 291 ALA A O 1
ATOM 2149 N N . PHE A 1 292 ? -19.981 2.267 21.570 1.00 96.56 292 PHE A N 1
ATOM 2150 C CA . PHE A 1 292 ? -20.800 1.055 21.680 1.00 96.56 292 PHE A CA 1
ATOM 2151 C C . PHE A 1 292 ? -22.277 1.390 21.898 1.00 96.56 292 PHE A C 1
ATOM 2153 O O . PHE A 1 292 ? -23.143 0.854 21.207 1.00 96.56 292 PHE A O 1
ATOM 2160 N N . ASP A 1 293 ? -22.554 2.362 22.765 1.00 95.31 293 ASP A N 1
ATOM 2161 C CA . ASP A 1 293 ? -23.905 2.838 23.058 1.00 95.31 293 ASP A CA 1
ATOM 2162 C C . ASP A 1 293 ? -24.618 3.374 21.800 1.00 95.31 293 ASP A C 1
ATOM 2164 O O . ASP A 1 293 ? -25.841 3.302 21.701 1.00 95.31 29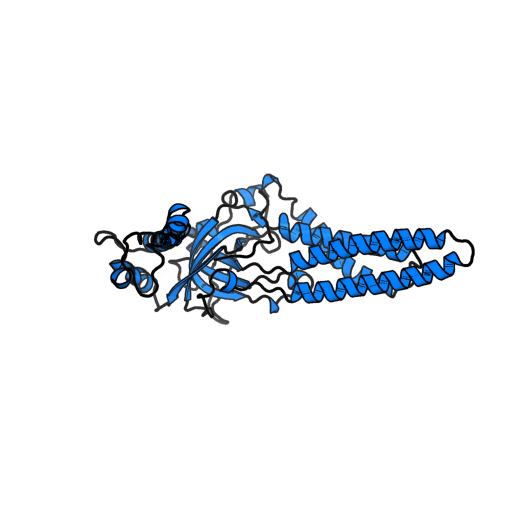3 ASP A O 1
ATOM 2168 N N . SER A 1 294 ? -23.868 3.846 20.792 1.00 94.12 294 SER A N 1
ATOM 2169 C CA . SER A 1 294 ? -24.431 4.402 19.552 1.00 94.12 294 SER A CA 1
ATOM 2170 C C . SER A 1 294 ? -25.152 3.389 18.655 1.00 94.12 294 SER A C 1
ATOM 2172 O O . SER A 1 294 ? -25.904 3.798 17.771 1.00 94.12 294 SER A O 1
ATOM 2174 N N . ILE A 1 295 ? -24.946 2.085 18.875 1.00 94.19 295 ILE A N 1
ATOM 2175 C CA . ILE A 1 295 ? -25.598 1.021 18.095 1.00 94.19 295 ILE A CA 1
ATOM 2176 C C . ILE A 1 295 ? -26.566 0.168 18.924 1.00 94.19 295 ILE A C 1
ATOM 2178 O O . ILE A 1 295 ? -27.099 -0.807 18.401 1.00 94.19 295 ILE A O 1
ATOM 2182 N N . VAL A 1 296 ? -26.805 0.503 20.198 1.00 94.75 296 VAL A N 1
ATOM 2183 C CA . VAL A 1 296 ? -27.654 -0.300 21.103 1.00 94.75 296 VAL A CA 1
ATOM 2184 C C . VAL A 1 296 ? -29.065 -0.487 20.544 1.00 94.75 296 VAL A C 1
ATOM 2186 O O . VAL A 1 296 ? -29.595 -1.593 20.583 1.00 94.75 296 VAL A O 1
ATOM 2189 N N . ASP A 1 297 ? -29.637 0.551 19.933 1.00 94.12 297 ASP A N 1
ATOM 2190 C CA . ASP A 1 297 ? -30.973 0.487 19.325 1.00 94.12 297 ASP A CA 1
ATOM 2191 C C . ASP A 1 297 ? -30.998 -0.251 17.970 1.00 94.12 297 ASP A C 1
ATOM 2193 O O . ASP A 1 297 ? -32.067 -0.502 17.412 1.00 94.12 297 ASP A O 1
ATOM 2197 N N . LEU A 1 298 ? -29.827 -0.592 17.420 1.00 92.88 298 LEU A N 1
ATOM 2198 C CA . LEU A 1 298 ? -29.673 -1.292 16.139 1.00 92.88 298 LEU A CA 1
ATOM 2199 C C . LEU A 1 298 ? -29.435 -2.798 16.312 1.00 92.88 298 LEU A C 1
ATOM 2201 O O . LEU A 1 298 ? -29.456 -3.540 15.327 1.00 92.88 298 LEU A O 1
ATOM 2205 N N . VAL A 1 299 ? -29.209 -3.258 17.544 1.00 92.69 299 VAL A N 1
ATOM 2206 C CA . VAL A 1 299 ? -29.039 -4.675 17.881 1.00 92.69 299 VAL A CA 1
ATOM 2207 C C . VAL A 1 299 ? -30.272 -5.209 18.623 1.00 92.69 299 VAL A C 1
ATOM 2209 O O . VAL A 1 299 ? -31.054 -4.433 19.173 1.00 92.69 299 VAL A O 1
ATOM 2212 N N . PRO A 1 300 ? -30.503 -6.537 18.657 1.00 94.38 300 PRO A N 1
ATOM 2213 C CA . PRO A 1 300 ? -31.606 -7.101 19.431 1.00 94.38 300 PRO A CA 1
ATOM 2214 C C . PRO A 1 300 ? -31.535 -6.699 20.912 1.00 94.38 300 PRO A C 1
ATOM 2216 O O . PRO A 1 300 ? -30.470 -6.756 21.519 1.00 94.38 300 PRO A O 1
ATOM 2219 N N . ALA A 1 301 ? -32.680 -6.366 21.516 1.00 91.00 301 ALA A N 1
ATOM 2220 C CA . ALA A 1 301 ? -32.767 -5.796 22.870 1.00 91.00 301 ALA A CA 1
ATOM 2221 C C . ALA A 1 301 ? -32.181 -6.672 24.001 1.00 91.00 301 ALA A C 1
ATOM 2223 O O . ALA A 1 301 ? -32.015 -6.208 25.125 1.00 91.00 301 ALA A O 1
ATOM 2224 N N . ASN A 1 302 ? -31.899 -7.948 23.734 1.00 93.31 302 ASN A N 1
ATOM 2225 C CA . ASN A 1 302 ? -31.278 -8.888 24.668 1.00 93.31 302 ASN A CA 1
ATOM 2226 C C . ASN A 1 302 ? -29.757 -9.045 24.468 1.00 93.31 302 ASN A C 1
ATOM 2228 O O . ASN A 1 302 ? -29.165 -9.936 25.077 1.00 93.31 302 ASN A O 1
ATOM 2232 N N . VAL A 1 303 ? -29.137 -8.234 23.607 1.00 93.88 303 VAL A N 1
ATOM 2233 C CA . VAL A 1 303 ? -27.699 -8.258 23.321 1.00 93.88 303 VAL A CA 1
ATOM 2234 C C . VAL A 1 303 ? -27.030 -7.063 23.992 1.00 93.88 303 VAL A C 1
ATOM 2236 O O . VAL A 1 303 ? -27.341 -5.915 23.690 1.00 93.88 303 VAL A O 1
ATOM 2239 N N . THR A 1 304 ? -26.077 -7.330 24.884 1.00 94.94 304 THR A N 1
ATOM 2240 C CA . THR A 1 304 ? -25.184 -6.293 25.415 1.00 94.94 304 THR A CA 1
ATOM 2241 C C . THR A 1 304 ? -24.154 -5.933 24.350 1.00 94.94 304 THR A C 1
ATOM 2243 O O . THR A 1 304 ? -23.446 -6.816 23.868 1.00 94.94 304 THR A O 1
ATOM 2246 N N . VAL A 1 305 ? -24.055 -4.652 23.991 1.00 95.56 305 VAL A N 1
ATOM 2247 C CA . VAL A 1 305 ? -23.036 -4.185 23.045 1.00 95.56 305 VAL A CA 1
ATOM 2248 C C . VAL A 1 305 ? -21.714 -3.992 23.777 1.00 95.56 305 VAL A C 1
ATOM 2250 O O . VAL A 1 305 ? -21.565 -3.088 24.596 1.00 95.56 305 VAL A O 1
ATOM 2253 N N . ASP A 1 306 ? -20.752 -4.847 23.457 1.00 95.94 306 ASP A N 1
ATOM 2254 C CA . ASP A 1 306 ? -19.345 -4.690 23.803 1.00 95.94 306 ASP A CA 1
ATOM 2255 C C . ASP A 1 306 ? -18.503 -4.474 22.533 1.00 95.94 306 ASP A C 1
ATOM 2257 O O . ASP A 1 306 ? -19.026 -4.340 21.424 1.00 95.94 306 ASP A O 1
ATOM 2261 N N . ALA A 1 307 ? -17.182 -4.446 22.688 1.00 95.88 307 ALA A N 1
ATOM 2262 C CA . ALA A 1 307 ? -16.251 -4.256 21.584 1.00 95.88 307 ALA A CA 1
ATOM 2263 C C . ALA A 1 307 ? -16.354 -5.343 20.499 1.00 95.88 307 ALA A C 1
ATOM 2265 O O . ALA A 1 307 ? -16.247 -5.033 19.311 1.00 95.88 307 ALA A O 1
ATOM 2266 N N . ALA A 1 308 ? -16.595 -6.598 20.888 1.00 97.69 308 ALA A N 1
ATOM 2267 C CA . ALA A 1 308 ? -16.722 -7.708 19.951 1.00 97.69 308 ALA A CA 1
ATOM 2268 C C . ALA A 1 308 ? -18.035 -7.612 19.164 1.00 97.69 308 ALA A C 1
ATOM 2270 O O . ALA A 1 308 ? -18.038 -7.778 17.944 1.00 97.69 308 ALA A O 1
ATOM 2271 N N . ILE A 1 309 ? -19.144 -7.280 19.832 1.00 97.81 309 ILE A N 1
ATOM 2272 C CA . ILE A 1 309 ? -20.434 -7.038 19.176 1.00 97.81 309 ILE A CA 1
ATOM 2273 C C . ILE A 1 309 ? -20.371 -5.808 18.269 1.00 97.81 309 ILE A C 1
ATOM 2275 O O . ILE A 1 309 ? -20.878 -5.862 17.151 1.00 97.81 309 ILE A O 1
ATOM 2279 N N . PHE A 1 310 ? -19.719 -4.728 18.703 1.00 97.56 310 PHE A N 1
ATOM 2280 C CA . PHE A 1 310 ? -19.549 -3.514 17.907 1.00 97.56 310 PHE A CA 1
ATOM 2281 C C . PHE A 1 310 ? -18.750 -3.774 16.626 1.00 97.56 310 PHE A C 1
ATOM 2283 O O . PHE A 1 310 ? -19.189 -3.395 15.538 1.00 97.56 310 PHE A O 1
ATOM 2290 N N . GLN A 1 311 ? -17.612 -4.468 16.737 1.00 97.75 311 GLN A N 1
ATOM 2291 C CA . GLN A 1 311 ? -16.812 -4.873 15.580 1.00 97.75 311 GLN A CA 1
ATOM 2292 C C . GLN A 1 311 ? -17.629 -5.759 14.635 1.00 97.75 311 GLN A C 1
ATOM 2294 O O . GLN A 1 311 ? -17.719 -5.474 13.438 1.00 97.75 311 GLN A O 1
ATOM 2299 N N . LYS A 1 312 ? -18.289 -6.785 15.182 1.00 97.62 312 LYS A N 1
ATOM 2300 C CA . LYS A 1 312 ? -19.070 -7.740 14.399 1.00 97.62 312 LYS A CA 1
ATOM 2301 C C . LYS A 1 312 ? -20.231 -7.067 13.674 1.00 97.62 312 LYS A C 1
ATOM 2303 O O . LYS A 1 312 ? -20.444 -7.353 12.502 1.00 97.62 312 LYS A O 1
ATOM 2308 N N . PHE A 1 313 ? -20.952 -6.162 14.335 1.00 97.69 313 PHE A N 1
ATOM 2309 C CA . PHE A 1 313 ? -22.072 -5.425 13.749 1.00 97.69 313 PHE A CA 1
ATOM 2310 C C . PHE A 1 313 ? -21.658 -4.688 12.471 1.00 97.69 313 PHE A C 1
ATOM 2312 O O . PHE A 1 313 ? -22.277 -4.872 11.424 1.00 97.69 313 PHE A O 1
ATOM 2319 N N . TRP A 1 314 ? -20.585 -3.895 12.531 1.00 97.88 314 TRP A N 1
ATOM 2320 C CA . TRP A 1 314 ? -20.129 -3.124 11.374 1.00 97.88 314 TRP A CA 1
ATOM 2321 C C . TRP A 1 314 ? -19.544 -4.008 10.273 1.00 97.88 314 TRP A C 1
ATOM 2323 O O . TRP A 1 314 ? -19.819 -3.782 9.094 1.00 97.88 314 TRP A O 1
ATOM 2333 N N . CYS A 1 315 ? -18.791 -5.047 10.636 1.00 97.81 315 CYS A N 1
ATOM 2334 C CA . CYS A 1 315 ? -18.241 -5.975 9.654 1.00 97.81 315 CYS A CA 1
ATOM 2335 C C . CYS A 1 315 ? -19.327 -6.802 8.949 1.00 97.81 315 CYS A C 1
ATOM 2337 O O . CYS A 1 315 ? -19.268 -6.970 7.728 1.00 97.81 315 CYS A O 1
ATOM 2339 N N . ASP A 1 316 ? -20.356 -7.245 9.674 1.00 97.50 316 ASP A N 1
ATOM 2340 C CA . ASP A 1 316 ? -21.519 -7.923 9.097 1.00 97.50 316 ASP A CA 1
ATOM 2341 C C . ASP A 1 316 ? -22.350 -6.976 8.227 1.00 97.50 316 ASP A C 1
ATOM 2343 O O . ASP A 1 316 ? -22.831 -7.384 7.170 1.00 97.50 316 ASP A O 1
ATOM 2347 N N . ALA A 1 317 ? -22.498 -5.707 8.625 1.00 96.00 317 ALA A N 1
ATOM 2348 C CA . ALA A 1 317 ? -23.207 -4.707 7.830 1.00 96.00 317 ALA A CA 1
ATOM 2349 C C . ALA A 1 317 ? -22.535 -4.500 6.462 1.00 96.00 317 ALA A C 1
ATOM 2351 O O . ALA A 1 317 ? -23.220 -4.502 5.437 1.00 96.00 317 ALA A O 1
ATOM 2352 N N . ILE A 1 318 ? -21.201 -4.406 6.423 1.00 95.38 318 ILE A N 1
ATOM 2353 C CA . ILE A 1 318 ? -20.439 -4.327 5.166 1.00 95.38 318 ILE A CA 1
ATOM 2354 C C . ILE A 1 318 ? -20.586 -5.617 4.364 1.00 95.38 318 ILE A C 1
ATOM 2356 O O . ILE A 1 318 ? -20.895 -5.567 3.175 1.00 95.38 318 ILE A O 1
ATOM 2360 N N . ALA A 1 319 ? -20.394 -6.777 4.998 1.00 95.69 319 ALA A N 1
ATOM 2361 C CA . ALA A 1 319 ? -20.512 -8.064 4.318 1.00 95.69 319 ALA A CA 1
ATOM 2362 C C . ALA A 1 319 ? -21.908 -8.257 3.700 1.00 95.69 319 ALA A C 1
ATOM 2364 O O . ALA A 1 319 ? -22.028 -8.722 2.567 1.00 95.69 319 ALA A O 1
ATOM 2365 N N . SER A 1 320 ? -22.956 -7.845 4.415 1.00 95.56 320 SER A N 1
ATOM 2366 C CA . SER A 1 320 ? -24.336 -7.853 3.935 1.00 95.56 320 SER A CA 1
ATOM 2367 C C . SER A 1 320 ? -24.532 -6.891 2.764 1.00 95.56 320 SER A C 1
ATOM 2369 O O . SER A 1 320 ? -25.077 -7.291 1.731 1.00 95.56 320 SER A O 1
ATOM 2371 N N . ALA A 1 321 ? -24.033 -5.654 2.874 1.00 91.62 321 ALA A N 1
ATOM 2372 C CA . ALA A 1 321 ? -24.119 -4.643 1.820 1.00 91.62 321 ALA A CA 1
ATOM 2373 C C . ALA A 1 321 ? -23.415 -5.079 0.523 1.00 91.62 321 ALA A C 1
ATOM 2375 O O . ALA A 1 321 ? -23.894 -4.799 -0.576 1.00 91.62 321 ALA A O 1
ATOM 2376 N N . GLU A 1 322 ? -22.296 -5.791 0.636 1.00 91.75 322 GLU A N 1
ATOM 2377 C CA . GLU A 1 322 ? -21.498 -6.277 -0.494 1.00 91.75 322 GLU A CA 1
ATOM 2378 C C . GLU A 1 322 ? -21.951 -7.641 -1.028 1.00 91.75 322 GLU A C 1
ATOM 2380 O O . GLU A 1 322 ? -21.469 -8.081 -2.074 1.00 91.75 322 GLU A O 1
ATOM 2385 N N . SER A 1 323 ? -22.877 -8.317 -0.342 1.00 94.00 323 SER A N 1
ATOM 2386 C CA . SER A 1 323 ? -23.332 -9.639 -0.761 1.00 94.00 323 SER A CA 1
ATOM 2387 C C . SER A 1 323 ? -23.944 -9.595 -2.173 1.00 94.00 323 SER A C 1
ATOM 2389 O O . SER A 1 323 ? -24.638 -8.631 -2.520 1.00 94.00 323 SER A O 1
ATOM 2391 N N . PRO A 1 324 ? -23.738 -10.634 -3.009 1.00 94.12 324 PRO A N 1
ATOM 2392 C CA . PRO A 1 324 ? -24.326 -10.683 -4.346 1.00 94.12 324 PRO A CA 1
ATOM 2393 C C . PRO A 1 324 ? -25.847 -10.514 -4.332 1.00 94.12 324 PRO A C 1
ATOM 2395 O O . PRO A 1 324 ? -26.400 -9.859 -5.210 1.00 94.12 324 PRO A O 1
ATOM 2398 N N . GLU A 1 325 ? -26.514 -11.065 -3.316 1.00 95.00 325 GLU A N 1
ATOM 2399 C CA . GLU A 1 325 ? -27.954 -10.922 -3.124 1.00 95.00 325 GLU A CA 1
ATOM 2400 C C . GLU A 1 325 ? -28.353 -9.461 -2.904 1.00 95.00 325 GLU A C 1
ATOM 2402 O O . GLU A 1 325 ? -29.200 -8.952 -3.640 1.00 95.00 325 GLU A O 1
ATOM 2407 N N . THR A 1 326 ? -27.707 -8.753 -1.972 1.00 92.94 326 THR A N 1
ATOM 2408 C CA . THR A 1 326 ? -27.964 -7.323 -1.758 1.00 92.94 326 THR A CA 1
ATOM 2409 C C . THR A 1 326 ? -27.663 -6.520 -3.018 1.00 92.94 326 THR A C 1
ATOM 2411 O O . THR A 1 326 ? -28.493 -5.720 -3.436 1.00 92.94 326 THR A O 1
ATOM 2414 N N . GLN A 1 327 ? -26.539 -6.773 -3.692 1.00 92.00 327 GLN A N 1
ATOM 2415 C CA . GLN A 1 327 ? -26.161 -6.071 -4.925 1.00 92.00 327 GLN A CA 1
ATOM 2416 C C . GLN A 1 327 ? -27.145 -6.299 -6.084 1.00 92.00 327 GLN A C 1
ATOM 2418 O O . GLN A 1 327 ? -27.338 -5.411 -6.918 1.00 92.00 327 GLN A O 1
ATOM 2423 N N . VAL A 1 328 ? -27.778 -7.472 -6.156 1.00 93.25 328 VAL A N 1
ATOM 2424 C CA . VAL A 1 328 ? -28.866 -7.748 -7.106 1.00 93.25 328 VAL A CA 1
ATOM 2425 C C . VAL A 1 328 ? -30.151 -7.052 -6.667 1.00 93.25 328 VAL A C 1
ATOM 2427 O O . VAL A 1 328 ? -30.812 -6.428 -7.495 1.00 93.25 328 VAL A O 1
ATOM 2430 N N . ASN A 1 329 ? -30.496 -7.119 -5.380 1.00 90.19 329 ASN A N 1
ATOM 2431 C CA . ASN A 1 329 ? -31.726 -6.544 -4.845 1.00 90.19 329 ASN A CA 1
ATOM 2432 C C . ASN A 1 329 ? -31.742 -5.019 -4.954 1.00 90.19 329 ASN A C 1
ATOM 2434 O O . ASN A 1 329 ? -32.743 -4.478 -5.418 1.00 90.19 329 ASN A O 1
ATOM 2438 N N . ILE A 1 330 ? -30.645 -4.325 -4.630 1.00 88.56 330 ILE A N 1
ATOM 2439 C CA . ILE A 1 330 ? -30.591 -2.860 -4.744 1.00 88.56 330 ILE A CA 1
ATOM 2440 C C . ILE A 1 330 ? -30.847 -2.398 -6.177 1.00 88.56 330 ILE A C 1
ATOM 2442 O O . ILE A 1 330 ? -31.428 -1.345 -6.357 1.00 88.56 330 ILE A O 1
ATOM 2446 N N . LYS A 1 331 ? -30.483 -3.180 -7.202 1.00 89.88 331 LYS A N 1
ATOM 2447 C CA . LYS A 1 331 ? -30.677 -2.806 -8.613 1.00 89.88 331 LYS A CA 1
ATOM 2448 C C . LYS A 1 331 ? -32.111 -2.992 -9.108 1.00 89.88 331 LYS A C 1
ATOM 2450 O O . LYS A 1 331 ? -32.398 -2.618 -10.245 1.00 89.88 331 LYS A O 1
ATOM 2455 N N . ARG A 1 332 ? -32.995 -3.604 -8.317 1.00 87.50 332 ARG A N 1
ATOM 2456 C CA . ARG A 1 332 ? -34.380 -3.833 -8.736 1.00 87.50 332 ARG A CA 1
ATOM 2457 C C . ARG A 1 332 ? -35.174 -2.523 -8.726 1.00 87.50 332 ARG A C 1
ATOM 2459 O O . ARG A 1 332 ? -34.973 -1.732 -7.804 1.00 87.50 332 ARG A 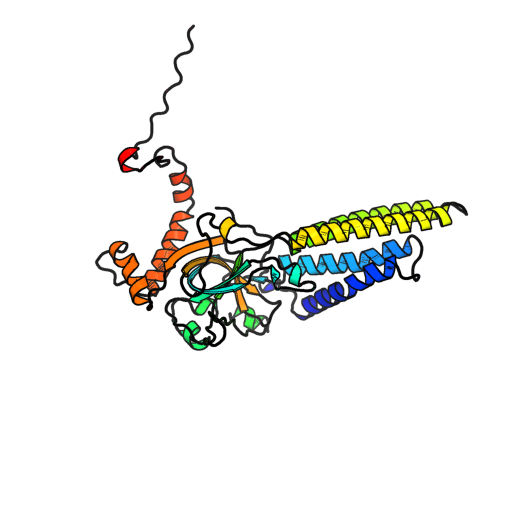O 1
ATOM 2466 N N . PRO A 1 333 ? -36.077 -2.285 -9.696 1.00 86.12 333 PRO A N 1
ATOM 2467 C CA . PRO A 1 333 ? -36.845 -1.042 -9.776 1.00 86.12 333 PRO A CA 1
ATOM 2468 C C . PRO A 1 333 ? -37.597 -0.684 -8.487 1.00 86.12 333 PRO A C 1
ATOM 2470 O O . PRO A 1 333 ? -37.647 0.486 -8.121 1.00 86.12 333 PRO A O 1
ATOM 2473 N N . GLU A 1 334 ? -38.127 -1.679 -7.774 1.00 85.25 334 GLU A N 1
ATOM 2474 C CA . GLU A 1 334 ? -38.836 -1.505 -6.500 1.00 85.25 334 GLU A CA 1
ATOM 2475 C C . GLU A 1 334 ? -37.945 -1.045 -5.333 1.00 85.25 334 GLU A C 1
ATOM 2477 O O . GLU A 1 334 ? -38.461 -0.562 -4.329 1.00 85.25 334 GLU A O 1
ATOM 2482 N N . ASN A 1 335 ? -36.620 -1.159 -5.471 1.00 88.44 335 ASN A N 1
ATOM 2483 C CA . ASN A 1 335 ? -35.629 -0.737 -4.476 1.00 88.44 335 ASN A CA 1
ATOM 2484 C C . ASN A 1 335 ? -34.847 0.518 -4.909 1.00 88.44 335 ASN A C 1
ATOM 2486 O O . ASN A 1 335 ? -33.866 0.900 -4.271 1.00 88.44 335 ASN A O 1
ATOM 2490 N N . GLN A 1 336 ? -35.251 1.157 -6.011 1.00 86.56 336 GLN A N 1
ATOM 2491 C CA . GLN A 1 336 ? -34.659 2.391 -6.536 1.00 86.56 336 GLN A CA 1
ATOM 2492 C C . GLN A 1 336 ? -35.505 3.601 -6.119 1.00 86.56 336 GLN A C 1
ATOM 2494 O O . GLN A 1 336 ? -36.114 4.282 -6.948 1.00 86.56 336 GLN A O 1
ATOM 2499 N N . TRP A 1 337 ? -35.573 3.839 -4.810 1.00 82.56 337 TRP A N 1
ATOM 2500 C CA . TRP A 1 337 ? -36.333 4.950 -4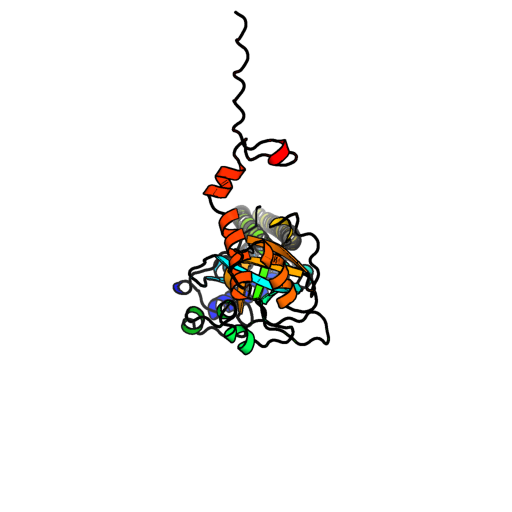.238 1.00 82.56 337 TRP A CA 1
ATOM 2501 C C . TRP A 1 337 ? -35.666 6.293 -4.551 1.00 82.56 337 TRP A C 1
ATOM 2503 O O . TRP A 1 337 ? -34.445 6.432 -4.478 1.00 82.56 337 TRP A O 1
ATOM 2513 N N . VAL A 1 338 ? -36.481 7.289 -4.889 1.00 82.69 338 VAL A N 1
ATOM 2514 C CA . VAL A 1 338 ? -36.052 8.666 -5.169 1.00 82.69 338 VAL A CA 1
ATOM 2515 C C . VAL A 1 338 ? -36.076 9.500 -3.892 1.00 82.69 338 VAL A C 1
ATOM 2517 O O . VAL A 1 338 ? -35.212 10.351 -3.691 1.00 82.69 338 VAL A O 1
ATOM 2520 N N . ILE A 1 339 ? -37.065 9.260 -3.032 1.00 81.25 339 ILE A N 1
ATOM 2521 C CA . ILE A 1 339 ? -37.274 9.993 -1.788 1.00 81.25 339 ILE A CA 1
ATOM 2522 C C . ILE A 1 339 ? -37.099 9.053 -0.599 1.00 81.25 339 ILE A C 1
ATOM 2524 O O . ILE A 1 339 ? -36.226 9.276 0.238 1.00 81.25 339 ILE A O 1
ATOM 2528 N N . HIS A 1 340 ? -37.946 8.026 -0.492 1.00 83.81 340 HIS A N 1
ATOM 2529 C CA . HIS A 1 340 ? -37.956 7.100 0.641 1.00 83.81 340 HIS A CA 1
ATOM 2530 C C . HIS A 1 340 ? -38.857 5.889 0.338 1.00 83.81 340 HIS A C 1
ATOM 2532 O O . HIS A 1 340 ? -39.928 6.094 -0.238 1.00 83.81 340 HIS A O 1
ATOM 2538 N N . PRO A 1 341 ? -38.536 4.669 0.817 1.00 82.38 341 PRO A N 1
ATOM 2539 C CA . PRO A 1 341 ? -39.381 3.481 0.629 1.00 82.38 341 PRO A CA 1
ATOM 2540 C C . PRO A 1 341 ? -40.857 3.672 1.017 1.00 82.38 341 PRO A C 1
ATOM 2542 O O . PRO A 1 341 ? -41.758 3.179 0.351 1.00 82.38 341 PRO A O 1
ATOM 2545 N N . VAL A 1 342 ? -41.124 4.435 2.083 1.00 82.94 342 VAL A N 1
ATOM 2546 C CA . VAL A 1 342 ? -42.497 4.736 2.553 1.00 82.94 342 VAL A CA 1
ATOM 2547 C C . VAL A 1 342 ? -43.281 5.632 1.582 1.00 82.94 342 VAL A C 1
ATOM 2549 O O . VAL A 1 342 ? -44.506 5.586 1.581 1.00 82.94 342 VAL A O 1
ATOM 2552 N N . ILE A 1 343 ? -42.600 6.455 0.778 1.00 83.12 343 ILE A N 1
ATOM 2553 C CA . ILE A 1 343 ? -43.232 7.379 -0.179 1.00 83.12 343 ILE A CA 1
ATOM 2554 C C . ILE A 1 343 ? -43.302 6.746 -1.570 1.00 83.12 343 ILE A C 1
ATOM 2556 O O . ILE A 1 343 ? -44.347 6.793 -2.211 1.00 83.12 343 ILE A O 1
ATOM 2560 N N . ASP A 1 344 ? -42.205 6.141 -2.022 1.00 79.69 344 ASP A N 1
ATOM 2561 C CA . ASP A 1 344 ? -42.085 5.587 -3.374 1.00 79.69 344 ASP A CA 1
ATOM 2562 C C . ASP A 1 344 ? -42.680 4.175 -3.499 1.00 79.69 344 ASP A C 1
ATOM 2564 O O . ASP A 1 344 ? -42.900 3.696 -4.614 1.00 79.69 344 ASP A O 1
ATOM 2568 N N . GLY A 1 345 ? -42.957 3.530 -2.360 1.00 78.94 345 GLY A N 1
ATOM 2569 C CA . GLY A 1 345 ? -43.413 2.150 -2.269 1.00 78.94 345 GLY A CA 1
ATOM 2570 C C . GLY A 1 345 ? -42.280 1.136 -2.452 1.00 78.94 345 GLY A C 1
ATOM 2571 O O . GLY A 1 345 ? -41.202 1.447 -2.955 1.00 78.94 345 GLY A O 1
ATOM 2572 N N . CYS A 1 346 ? -42.546 -0.105 -2.041 1.00 79.94 346 CYS A N 1
ATOM 2573 C CA . CYS A 1 346 ? -41.663 -1.259 -2.270 1.00 79.94 346 CYS A CA 1
ATOM 2574 C C . CYS A 1 346 ? -42.282 -2.271 -3.246 1.00 79.94 346 CYS A C 1
ATOM 2576 O O . CYS A 1 346 ? -41.810 -3.402 -3.352 1.00 79.94 346 CYS A O 1
ATOM 2578 N N . GLU A 1 347 ? -43.386 -1.909 -3.902 1.00 78.88 347 GLU A N 1
ATOM 2579 C CA . GLU A 1 347 ? -44.062 -2.798 -4.840 1.00 78.88 347 GLU A CA 1
ATOM 2580 C C . GLU A 1 347 ? -43.363 -2.757 -6.208 1.00 78.88 347 GLU A C 1
ATOM 2582 O O . GLU A 1 347 ? -42.963 -1.677 -6.661 1.00 78.88 347 GLU A O 1
ATOM 2587 N N . PRO A 1 348 ? -43.212 -3.910 -6.887 1.00 75.19 348 PRO A N 1
ATOM 2588 C CA . PRO A 1 348 ? -42.757 -3.946 -8.270 1.00 75.19 348 PRO A CA 1
ATOM 2589 C C . PRO A 1 348 ? -43.642 -3.039 -9.121 1.00 75.19 348 PRO A C 1
ATOM 2591 O O . PRO A 1 348 ? -44.847 -3.260 -9.221 1.00 75.19 348 PRO A O 1
ATOM 2594 N N . LYS A 1 349 ? -43.054 -2.012 -9.740 1.00 68.31 349 LYS A N 1
ATOM 2595 C CA . LYS A 1 349 ? -43.786 -1.203 -10.717 1.00 68.31 349 LYS A CA 1
ATOM 2596 C C . LYS A 1 349 ? -44.122 -2.105 -11.900 1.00 68.31 349 LYS A C 1
ATOM 2598 O O . LYS A 1 349 ? -43.210 -2.658 -12.518 1.00 68.31 349 LYS A O 1
ATOM 2603 N N . GLU A 1 350 ? -45.410 -2.267 -12.197 1.00 67.94 350 GLU A N 1
ATOM 2604 C CA . GLU A 1 350 ? -45.834 -2.912 -13.437 1.00 67.94 350 GLU A CA 1
ATOM 2605 C C . GLU A 1 350 ? -45.173 -2.169 -14.601 1.00 67.94 350 GLU A C 1
ATOM 2607 O O . GLU A 1 350 ? -45.227 -0.940 -14.689 1.00 67.94 350 GLU A O 1
ATOM 2612 N N . VAL A 1 351 ? -44.470 -2.909 -15.457 1.00 63.44 351 VAL A N 1
ATOM 2613 C CA . VAL A 1 351 ? -43.906 -2.343 -16.680 1.00 63.44 351 VAL A CA 1
ATOM 2614 C C . VAL A 1 351 ? -45.100 -1.929 -17.530 1.00 63.44 351 VAL A C 1
ATOM 2616 O O . VAL A 1 351 ? -45.823 -2.803 -18.003 1.00 63.44 351 VAL A O 1
ATOM 2619 N N . GLU A 1 352 ? -45.340 -0.624 -17.687 1.00 64.06 352 GLU A N 1
ATOM 2620 C CA . GLU A 1 352 ? -46.373 -0.140 -18.604 1.00 64.06 352 GLU A CA 1
ATOM 2621 C C . GLU A 1 352 ? -46.116 -0.760 -19.982 1.00 64.06 352 GLU A C 1
ATOM 2623 O O . GLU A 1 352 ? -45.066 -0.534 -20.596 1.00 64.06 352 GLU A O 1
ATOM 2628 N N . GLU A 1 353 ? -47.051 -1.592 -20.451 1.00 65.31 353 GLU A N 1
ATOM 2629 C CA . GLU A 1 353 ? -46.982 -2.125 -21.805 1.00 65.31 353 GLU A CA 1
ATOM 2630 C C . GLU A 1 353 ? -46.948 -0.946 -22.787 1.00 65.31 353 GLU A C 1
ATOM 2632 O O . GLU A 1 353 ? -47.740 -0.005 -22.653 1.00 65.31 353 GLU A O 1
ATOM 2637 N N . PRO A 1 354 ? -46.038 -0.959 -23.779 1.00 71.94 354 PRO A N 1
ATOM 2638 C CA . PRO A 1 354 ? -45.977 0.114 -24.753 1.00 71.94 354 PRO A CA 1
ATOM 2639 C C . PRO A 1 354 ? -47.338 0.246 -25.452 1.00 71.94 354 PRO A C 1
ATOM 2641 O O . PRO A 1 354 ? -47.961 -0.771 -25.777 1.00 71.94 354 PRO A O 1
ATOM 2644 N N . PRO A 1 355 ? -47.810 1.481 -25.703 1.00 74.88 355 PRO A N 1
ATOM 2645 C CA . PRO A 1 355 ? -49.119 1.699 -26.294 1.00 74.88 355 PRO A CA 1
ATOM 2646 C C . PRO A 1 355 ? -49.227 0.955 -27.633 1.00 74.88 355 PRO A C 1
ATOM 2648 O O . PRO A 1 355 ? -48.253 0.912 -28.395 1.00 74.88 355 PRO A O 1
ATOM 2651 N N . PRO A 1 356 ? -50.397 0.367 -27.945 1.00 73.56 356 PRO A N 1
ATOM 2652 C CA . PRO A 1 356 ? -50.575 -0.397 -29.168 1.00 73.56 356 PRO A CA 1
ATOM 2653 C C . PRO A 1 356 ? -50.263 0.481 -30.381 1.00 73.56 356 PRO A C 1
ATOM 2655 O O . PRO A 1 356 ? -50.789 1.586 -30.518 1.00 73.56 356 PRO A O 1
ATOM 2658 N N . VAL A 1 357 ? -49.402 -0.024 -31.266 1.00 76.75 357 VAL A N 1
ATOM 2659 C CA . VAL A 1 357 ? -49.043 0.663 -32.511 1.00 76.75 357 VAL A CA 1
ATOM 2660 C C . VAL A 1 357 ? -50.320 0.843 -33.348 1.00 76.75 357 VAL A C 1
ATOM 2662 O O . VAL A 1 357 ? -50.977 -0.162 -33.651 1.00 76.75 357 VAL A O 1
ATOM 2665 N N . PRO A 1 358 ? -50.712 2.081 -33.710 1.00 74.19 358 PRO A N 1
ATOM 2666 C CA . PRO A 1 358 ? -51.884 2.303 -34.549 1.00 74.19 358 PRO A CA 1
ATOM 2667 C C . PRO A 1 358 ? -51.668 1.651 -35.921 1.00 74.19 358 PRO A C 1
ATOM 2669 O O . PRO A 1 358 ? -50.606 1.809 -36.525 1.00 74.19 358 PRO A O 1
ATOM 2672 N N . LYS A 1 359 ? -52.664 0.873 -36.363 1.00 66.12 359 LYS A N 1
ATOM 2673 C CA . LYS A 1 359 ? -52.665 0.154 -37.646 1.00 66.12 359 LYS A CA 1
ATOM 2674 C C . LYS A 1 359 ? -52.849 1.075 -38.840 1.00 66.12 359 LYS A C 1
ATOM 2676 O O . LYS A 1 359 ? -53.656 2.024 -38.717 1.00 66.12 359 LYS A O 1
#

Secondary structure (DSSP, 8-state):
--------PBPGGG---HHHHHHHHHHHHHHHHHHHHHHHSTT--THHHHHHHHHHHHHHHHHHHHHHHTSEEESGGG-EEEEEEEEEEEE-GGG--TTGGG---EEEEEEETTPPTT--HHHHHTSSSSGGGSSPPHHHHHTT------EE-SSTTSPPEE-EEEEE--SHHHHHHHHHHHHHHHHHHHHHHHHHHHTSTTHHHHHHHHHHHHHHHHHHHHHHHHHHHHTT----HHHH-TT--S--TTTEEEEEEEEEEEE-SSS-EEEEEEEEEEEEEEE--SSHHHHHHTTGGGS-TT----HHHHHHHHHHHHHHHHSHHHHHHHTSGGG--SS-HHHH-SSPPP--PPPPPP-